Protein AF-A0A953DLC1-F1 (afdb_monomer_lite)

Structure (mmCIF, N/CA/C/O backbone):
data_AF-A0A953DLC1-F1
#
_entry.id   AF-A0A953DLC1-F1
#
loop_
_atom_site.group_PDB
_atom_site.id
_atom_site.type_symbol
_atom_site.label_atom_id
_atom_site.label_alt_id
_atom_site.label_comp_id
_atom_site.label_asym_id
_atom_site.label_entity_id
_atom_site.label_seq_id
_atom_site.pdbx_PDB_ins_code
_atom_site.Cartn_x
_atom_site.Cartn_y
_atom_site.Cartn_z
_atom_site.occupancy
_atom_site.B_iso_or_equiv
_atom_site.auth_seq_id
_atom_site.auth_comp_id
_atom_site.auth_asym_id
_atom_site.auth_atom_id
_atom_site.pdbx_PDB_model_num
ATOM 1 N N . MET A 1 1 ? -100.626 -30.004 -1.734 1.00 47.97 1 MET A N 1
ATOM 2 C CA . MET A 1 1 ? -101.417 -28.925 -2.371 1.00 47.97 1 MET A CA 1
ATOM 3 C C . MET A 1 1 ? -100.412 -28.068 -3.140 1.00 47.97 1 MET A C 1
ATOM 5 O O . MET A 1 1 ? -99.666 -27.364 -2.487 1.00 47.97 1 MET A O 1
ATOM 9 N N . SER A 1 2 ? -100.114 -28.250 -4.436 1.00 40.31 2 SER A N 1
ATOM 10 C CA . SER A 1 2 ? -100.984 -28.411 -5.623 1.00 40.31 2 SER A CA 1
ATOM 11 C C . SER A 1 2 ? -102.051 -27.318 -5.676 1.00 40.31 2 SER A C 1
ATOM 13 O O . SER A 1 2 ? -102.773 -27.201 -4.694 1.00 40.31 2 SER A O 1
ATOM 15 N N . THR A 1 3 ? -102.291 -26.544 -6.736 1.00 46.34 3 THR A N 1
ATOM 16 C CA . THR A 1 3 ? -101.747 -26.383 -8.104 1.00 46.34 3 THR A CA 1
ATOM 17 C C . THR A 1 3 ? -102.478 -25.156 -8.674 1.00 46.34 3 THR A C 1
ATOM 19 O O . THR A 1 3 ? -103.601 -24.889 -8.249 1.00 46.34 3 THR A O 1
ATOM 22 N N . GLY A 1 4 ? -101.912 -24.443 -9.652 1.00 41.78 4 GLY A N 1
ATOM 23 C CA . GLY A 1 4 ? -102.705 -23.489 -10.432 1.00 41.78 4 GLY A CA 1
ATOM 24 C C . GLY A 1 4 ? -101.942 -22.703 -11.489 1.00 41.78 4 GLY A C 1
ATOM 25 O O . GLY A 1 4 ? -101.989 -21.481 -11.475 1.00 41.78 4 GLY A O 1
ATOM 26 N N . ALA A 1 5 ? -101.228 -23.395 -12.378 1.00 53.91 5 ALA A N 1
ATOM 27 C CA . ALA A 1 5 ? -100.722 -22.833 -13.627 1.00 53.91 5 ALA A CA 1
ATOM 28 C C . ALA A 1 5 ? -101.779 -22.956 -14.741 1.00 53.91 5 ALA A C 1
ATOM 30 O O . ALA A 1 5 ? -102.503 -23.948 -14.793 1.00 53.91 5 ALA A O 1
ATOM 31 N N . GLY A 1 6 ? -101.797 -21.990 -15.659 1.00 47.91 6 GLY A N 1
ATOM 32 C CA . GLY A 1 6 ? -102.443 -22.052 -16.976 1.00 47.91 6 GLY A CA 1
ATOM 33 C C . GLY A 1 6 ? -101.820 -20.963 -17.858 1.00 47.91 6 GLY A C 1
ATOM 34 O O . GLY A 1 6 ? -101.844 -19.804 -17.463 1.00 47.91 6 GLY A O 1
ATOM 35 N N . THR A 1 7 ? -100.987 -21.315 -18.852 1.00 54.00 7 THR A N 1
ATOM 36 C CA . THR A 1 7 ? -101.334 -21.495 -20.292 1.00 54.00 7 THR A CA 1
ATOM 37 C C . THR A 1 7 ? -101.730 -20.176 -20.965 1.00 54.00 7 THR A C 1
ATOM 39 O O . THR A 1 7 ? -102.525 -19.440 -20.409 1.00 54.00 7 THR A O 1
ATOM 42 N N . SER A 1 8 ? -101.336 -19.790 -22.178 1.00 52.62 8 SER A N 1
ATOM 43 C CA . SER A 1 8 ? -100.584 -20.355 -23.313 1.00 52.62 8 SER A CA 1
ATOM 44 C C . SER A 1 8 ? -100.825 -19.388 -24.488 1.00 52.62 8 SER A C 1
ATOM 46 O O . SER A 1 8 ? -101.915 -18.829 -24.502 1.00 52.62 8 SER A O 1
ATOM 48 N N . THR A 1 9 ? -99.902 -19.280 -25.459 1.00 51.12 9 THR A N 1
ATOM 49 C CA . THR A 1 9 ? -100.075 -19.040 -26.931 1.00 51.12 9 THR A CA 1
ATOM 50 C C . THR A 1 9 ? -98.776 -18.399 -27.449 1.00 51.12 9 THR A C 1
ATOM 52 O O . THR A 1 9 ? -98.360 -17.389 -26.895 1.00 51.12 9 THR A O 1
ATOM 55 N N . GLY A 1 10 ? -97.992 -18.952 -28.390 1.00 51.62 10 GLY A N 1
ATOM 56 C CA . GLY A 1 10 ? -98.355 -19.453 -29.732 1.00 51.62 10 GLY A CA 1
ATOM 57 C C . GLY A 1 10 ? -98.617 -18.238 -30.639 1.00 51.62 10 GLY A C 1
ATOM 58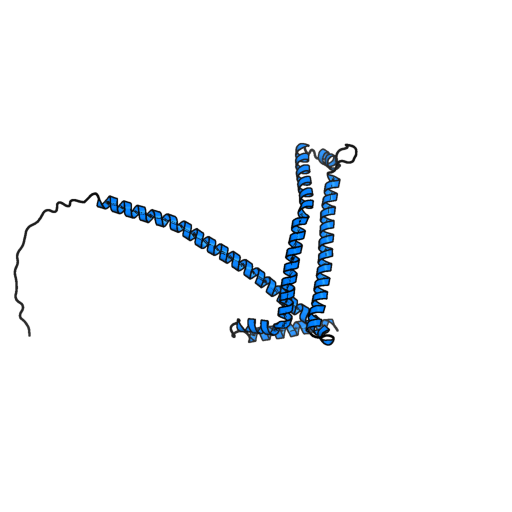 O O . GLY A 1 10 ? -99.546 -17.504 -30.347 1.00 51.62 10 GLY A O 1
ATOM 59 N N . THR A 1 11 ? -97.831 -17.882 -31.665 1.00 47.28 11 THR A N 1
ATOM 60 C CA . THR A 1 11 ? -97.543 -18.631 -32.909 1.00 47.28 11 THR A CA 1
ATOM 61 C C . THR A 1 11 ? -96.538 -17.823 -33.777 1.00 47.28 11 THR A C 1
ATOM 63 O O . THR A 1 11 ? -96.373 -16.628 -33.550 1.00 47.28 11 THR A O 1
ATOM 66 N N . GLY A 1 12 ? -95.857 -18.487 -34.732 1.00 49.38 12 GLY A N 1
ATOM 67 C CA . GLY A 1 12 ? -94.768 -17.997 -35.609 1.00 49.38 12 GLY A CA 1
ATOM 68 C C . GLY A 1 12 ? -95.137 -16.883 -36.610 1.00 49.38 12 GLY A C 1
ATOM 69 O O . GLY A 1 12 ? -96.178 -16.259 -36.495 1.00 49.38 12 GLY A O 1
ATOM 70 N N . SER A 1 13 ? -94.381 -16.556 -37.661 1.00 49.97 13 SER A N 1
ATOM 71 C CA . SER A 1 13 ? -93.148 -17.054 -38.289 1.00 49.97 13 SER A CA 1
ATOM 72 C C . SER A 1 13 ? -92.856 -16.114 -39.476 1.00 49.97 13 SER A C 1
ATOM 74 O O . SER A 1 13 ? -93.799 -15.699 -40.146 1.00 49.97 13 SER A O 1
ATOM 76 N N . GLY A 1 14 ? -91.589 -15.845 -39.802 1.00 43.38 14 GLY A N 1
ATOM 77 C CA . GLY A 1 14 ? -91.201 -15.229 -41.080 1.00 43.38 14 GLY A CA 1
ATOM 78 C C . GLY A 1 14 ? -89.675 -15.087 -41.210 1.00 43.38 14 GLY A C 1
ATOM 79 O O . GLY A 1 14 ? -89.070 -14.500 -40.312 1.00 43.38 14 GLY A O 1
ATOM 80 N N . PRO A 1 15 ? -89.022 -15.634 -42.255 1.00 57.78 15 PRO A N 1
ATOM 81 C CA . PRO A 1 15 ? -87.573 -15.580 -42.405 1.00 57.78 15 PRO A CA 1
ATOM 82 C C . PRO A 1 15 ? -87.170 -14.298 -43.144 1.00 57.78 15 PRO A C 1
ATOM 84 O O . PRO A 1 15 ? -87.584 -14.076 -44.276 1.00 57.78 15 PRO A O 1
ATOM 87 N N . ALA A 1 16 ? -86.346 -13.454 -42.523 1.00 55.84 16 ALA A N 1
ATOM 88 C CA . ALA A 1 16 ? -85.652 -12.386 -43.237 1.00 55.84 16 ALA A CA 1
ATOM 89 C C . ALA A 1 16 ? -84.281 -12.915 -43.678 1.00 55.84 16 ALA A C 1
ATOM 91 O O . ALA A 1 16 ? -83.415 -13.193 -42.841 1.00 55.84 16 ALA A O 1
ATOM 92 N N . GLU A 1 17 ? -84.111 -13.104 -44.988 1.00 55.75 17 GLU A N 1
ATOM 93 C CA . GLU A 1 17 ? -82.823 -13.365 -45.629 1.00 55.75 17 GLU A CA 1
ATOM 94 C C . GLU A 1 17 ? -81.777 -12.355 -45.148 1.00 55.75 17 GLU A C 1
ATOM 96 O O . GLU A 1 17 ? -81.922 -11.141 -45.295 1.00 55.75 17 GLU A O 1
ATOM 101 N N . ARG A 1 18 ? -80.698 -12.868 -44.552 1.00 50.97 18 ARG A N 1
ATOM 102 C CA . ARG A 1 18 ? -79.521 -12.077 -44.205 1.00 50.97 18 ARG A CA 1
ATOM 103 C C . ARG A 1 18 ? -78.658 -11.944 -45.450 1.00 50.97 18 ARG A C 1
ATOM 105 O O . ARG A 1 18 ? -77.876 -12.839 -45.756 1.00 50.97 18 ARG A O 1
ATOM 112 N N . THR A 1 19 ? -78.724 -10.805 -46.122 1.00 54.88 19 THR A N 1
ATOM 113 C CA . THR A 1 19 ? -77.585 -10.346 -46.918 1.00 54.88 19 THR A CA 1
ATOM 114 C C . THR A 1 19 ? -76.523 -9.844 -45.941 1.00 54.88 19 THR A C 1
ATOM 116 O O . THR A 1 19 ? -76.539 -8.685 -45.524 1.00 54.88 19 THR A O 1
ATOM 119 N N . THR A 1 20 ? -75.635 -10.738 -45.501 1.00 57.22 20 THR A N 1
ATOM 120 C CA . THR A 1 20 ? -74.446 -10.371 -44.723 1.00 57.22 20 THR A CA 1
ATOM 121 C C . THR A 1 20 ? -73.520 -9.570 -45.634 1.00 57.22 20 THR A C 1
ATOM 123 O O . THR A 1 20 ? -72.706 -10.128 -46.361 1.00 57.22 20 THR A O 1
ATOM 126 N N . PHE A 1 21 ? -73.671 -8.247 -45.627 1.00 54.19 21 PHE A N 1
ATOM 127 C CA . PHE A 1 21 ? -72.651 -7.338 -46.131 1.00 54.19 21 PHE A CA 1
ATOM 128 C C . PHE A 1 21 ? -71.471 -7.420 -45.160 1.00 54.19 21 PHE A C 1
ATOM 130 O O . PHE A 1 21 ? -71.483 -6.802 -44.096 1.00 54.19 21 PHE A O 1
ATOM 137 N N . GLU A 1 22 ? -70.489 -8.259 -45.480 1.00 62.00 22 GLU A N 1
ATOM 138 C CA . GLU A 1 22 ? -69.218 -8.308 -44.767 1.00 62.00 22 GLU A CA 1
ATOM 139 C C . GLU A 1 22 ? -68.440 -7.025 -45.112 1.00 62.00 22 GLU A C 1
ATOM 141 O O . GLU A 1 22 ? -68.087 -6.811 -46.274 1.00 62.00 22 GLU A O 1
ATOM 146 N N . PRO A 1 23 ? -68.228 -6.097 -44.161 1.00 58.66 23 PRO A N 1
ATOM 147 C CA . PRO A 1 23 ? -67.576 -4.839 -44.476 1.00 58.66 23 PRO A CA 1
ATOM 148 C C . PRO A 1 23 ? -66.073 -5.095 -44.607 1.00 58.66 23 PRO A C 1
ATOM 150 O O . PRO A 1 23 ? -65.371 -5.234 -43.604 1.00 58.66 23 PRO A O 1
ATOM 153 N N . ALA A 1 24 ? -65.576 -5.097 -45.844 1.00 61.81 24 ALA A N 1
ATOM 154 C CA . ALA A 1 24 ? -64.163 -5.274 -46.203 1.00 61.81 24 ALA A CA 1
ATOM 155 C C . ALA A 1 24 ? -63.184 -4.301 -45.500 1.00 61.81 24 ALA A C 1
ATOM 157 O O . ALA A 1 24 ? -61.976 -4.485 -45.571 1.00 61.81 24 ALA A O 1
ATOM 158 N N . GLY A 1 25 ? -63.683 -3.271 -44.805 1.00 60.66 25 GLY A N 1
ATOM 159 C CA . GLY A 1 25 ? -62.876 -2.333 -44.017 1.00 60.66 25 GLY A CA 1
ATOM 160 C C . GLY A 1 25 ? -62.566 -2.765 -42.578 1.00 60.66 25 GLY A C 1
ATOM 161 O O . GLY A 1 25 ? -61.756 -2.117 -41.925 1.00 60.66 25 GLY A O 1
ATOM 162 N N . ARG A 1 26 ? -63.188 -3.828 -42.041 1.00 62.00 26 ARG A N 1
ATOM 163 C CA . ARG A 1 26 ? -62.875 -4.296 -40.672 1.00 62.00 26 ARG A CA 1
ATOM 164 C C . ARG A 1 26 ? -61.529 -5.012 -40.595 1.00 62.00 26 ARG A C 1
ATOM 166 O O . ARG A 1 26 ? -60.808 -4.847 -39.618 1.00 62.00 26 ARG A O 1
ATOM 173 N N . THR A 1 27 ? -61.168 -5.750 -41.637 1.00 66.12 27 THR A N 1
ATOM 174 C CA . THR A 1 27 ? -59.922 -6.523 -41.689 1.00 66.12 27 THR A CA 1
ATOM 175 C C . THR A 1 27 ? -58.690 -5.625 -41.791 1.00 66.12 27 THR A C 1
ATOM 177 O O . THR A 1 27 ? -57.712 -5.860 -41.087 1.00 66.12 27 THR A O 1
ATOM 180 N N . SER A 1 28 ? -58.749 -4.547 -42.579 1.00 66.69 28 SER A N 1
ATOM 181 C CA . SER A 1 28 ? -57.630 -3.606 -42.732 1.00 66.69 28 SER A CA 1
ATOM 182 C C . SER A 1 28 ? -57.350 -2.801 -41.460 1.00 66.69 28 SER A C 1
ATOM 184 O O . SER A 1 28 ? -56.196 -2.674 -41.056 1.00 66.69 28 SER A O 1
ATOM 186 N N . LEU A 1 29 ? -58.392 -2.325 -40.770 1.00 69.69 29 LEU A N 1
ATOM 187 C CA . LEU A 1 29 ? -58.238 -1.612 -39.496 1.00 69.69 29 LEU A CA 1
ATOM 188 C C . LEU A 1 29 ? -57.673 -2.525 -38.400 1.00 69.69 29 LEU A C 1
ATOM 190 O O . LEU A 1 29 ? -56.810 -2.115 -37.622 1.00 69.69 29 LEU A O 1
ATOM 194 N N . GLU A 1 30 ? -58.105 -3.787 -38.356 1.00 71.62 30 GLU A N 1
ATOM 195 C CA . GLU A 1 30 ? -57.550 -4.771 -37.426 1.00 71.62 30 GLU A CA 1
ATOM 196 C C . GLU A 1 30 ? -56.076 -5.094 -37.723 1.00 71.62 30 GLU A C 1
ATOM 198 O O . GLU A 1 30 ? -55.283 -5.277 -36.793 1.00 71.62 30 GLU A O 1
ATOM 203 N N . GLU A 1 31 ? -55.673 -5.133 -38.994 1.00 69.06 31 GLU A N 1
ATOM 204 C CA . GLU A 1 31 ? -54.281 -5.356 -39.397 1.00 69.06 31 GLU A CA 1
ATOM 205 C C . GLU A 1 31 ? -53.364 -4.172 -39.070 1.00 69.06 31 GLU A C 1
ATOM 207 O O . GLU A 1 31 ? -52.244 -4.388 -38.586 1.00 69.06 31 GLU A O 1
ATOM 212 N N . GLU A 1 32 ? -53.837 -2.938 -39.258 1.00 68.50 32 GLU A N 1
ATOM 213 C CA . GLU A 1 32 ? -53.112 -1.717 -38.891 1.00 68.50 32 GLU A CA 1
ATOM 214 C C . GLU A 1 32 ? -52.944 -1.584 -37.371 1.00 68.50 32 GLU A C 1
ATOM 216 O O . GLU A 1 32 ? -51.845 -1.317 -36.879 1.00 68.50 32 GLU A O 1
ATOM 221 N N . MET A 1 33 ? -53.987 -1.878 -36.590 1.00 65.38 33 MET A N 1
ATOM 222 C CA . MET A 1 33 ? -53.883 -1.883 -35.126 1.00 65.38 33 MET A CA 1
ATOM 223 C C . MET A 1 33 ? -52.909 -2.960 -34.627 1.00 65.38 33 MET A C 1
ATOM 225 O O . MET A 1 33 ? -52.113 -2.726 -33.710 1.00 65.38 33 MET A O 1
ATOM 229 N N . ARG A 1 34 ? -52.907 -4.140 -35.263 1.00 64.00 34 ARG A N 1
ATOM 230 C CA . ARG A 1 34 ? -51.948 -5.211 -34.957 1.00 64.00 34 ARG A CA 1
ATOM 231 C C . ARG A 1 34 ? -50.528 -4.855 -35.397 1.00 64.00 34 ARG A C 1
ATOM 233 O O . ARG A 1 34 ? -49.578 -5.274 -34.739 1.00 64.00 34 ARG A O 1
ATOM 240 N N . SER A 1 35 ? -50.317 -4.134 -36.498 1.00 62.22 35 SER A N 1
ATOM 241 C CA . SER A 1 35 ? -48.974 -3.723 -36.947 1.00 62.22 35 SER A CA 1
ATOM 242 C C . SER A 1 35 ? -48.367 -2.650 -36.034 1.00 62.22 35 SER A C 1
ATOM 244 O O . SER A 1 35 ? -47.213 -2.805 -35.626 1.00 62.22 35 SER A O 1
ATOM 246 N N . ALA A 1 36 ? -49.161 -1.667 -35.598 1.00 61.88 36 ALA A N 1
ATOM 247 C CA . ALA A 1 36 ? -48.743 -0.638 -34.647 1.00 61.88 36 ALA A CA 1
ATOM 248 C C . ALA A 1 36 ? -48.319 -1.235 -33.290 1.00 61.88 36 ALA A C 1
ATOM 250 O O . ALA A 1 36 ? -47.250 -0.909 -32.772 1.00 61.88 36 ALA A O 1
ATOM 251 N N . ALA A 1 37 ? -49.088 -2.194 -32.758 1.00 59.75 37 ALA A N 1
ATOM 252 C CA . ALA A 1 37 ? -48.771 -2.877 -31.497 1.00 59.75 37 ALA A CA 1
ATOM 253 C C . ALA A 1 37 ? -47.519 -3.779 -31.572 1.00 59.75 37 ALA A C 1
ATOM 255 O O . ALA A 1 37 ? -46.822 -3.990 -30.577 1.00 59.75 37 ALA A O 1
ATOM 256 N N . ARG A 1 38 ? -47.205 -4.324 -32.757 1.00 59.78 38 ARG A N 1
ATOM 257 C CA . ARG A 1 38 ? -46.006 -5.153 -32.986 1.00 59.78 38 ARG A CA 1
ATOM 258 C C . ARG A 1 38 ? -44.719 -4.323 -33.046 1.00 59.78 38 ARG A C 1
ATOM 260 O O . ARG A 1 38 ? -43.641 -4.867 -32.800 1.00 59.78 38 ARG A O 1
ATOM 267 N N . TRP A 1 39 ? -44.815 -3.034 -33.368 1.00 56.69 39 TRP A N 1
ATOM 268 C CA . TRP A 1 39 ? -43.660 -2.163 -33.590 1.00 56.69 39 TRP A CA 1
ATOM 269 C C . TRP A 1 39 ? -43.123 -1.528 -32.300 1.00 56.69 39 TRP A C 1
ATOM 271 O O . TRP A 1 39 ? -41.909 -1.442 -32.123 1.00 56.69 39 TRP A O 1
ATOM 281 N N . THR A 1 40 ? -44.002 -1.191 -31.353 1.00 60.25 40 THR A N 1
ATOM 282 C CA . THR A 1 40 ? -43.631 -0.781 -29.984 1.00 60.25 40 THR A CA 1
ATOM 283 C C . THR A 1 40 ? -42.933 -1.916 -29.238 1.00 60.25 40 THR A C 1
ATOM 285 O O . THR A 1 40 ? -41.790 -1.773 -28.810 1.00 60.25 40 THR A O 1
ATOM 288 N N . ARG A 1 41 ? -43.523 -3.119 -29.243 1.00 56.97 41 ARG A N 1
ATOM 289 C CA . ARG A 1 41 ? -42.969 -4.284 -28.529 1.00 56.97 41 ARG A CA 1
ATOM 290 C C . ARG A 1 41 ? -41.579 -4.719 -29.015 1.00 56.97 41 ARG A C 1
ATOM 292 O O . ARG A 1 41 ? -40.809 -5.273 -28.238 1.00 56.97 41 ARG A O 1
ATOM 299 N N . ARG A 1 42 ? -41.235 -4.475 -30.286 1.00 60.84 42 ARG A N 1
ATOM 300 C CA . ARG A 1 42 ? -39.898 -4.774 -30.839 1.00 60.84 42 ARG A CA 1
ATOM 301 C C . ARG A 1 42 ? -38.820 -3.777 -30.402 1.00 60.84 42 ARG A C 1
ATOM 303 O O . ARG A 1 42 ? -37.649 -4.141 -30.430 1.00 60.84 42 ARG A O 1
ATOM 310 N N . ARG A 1 43 ? -39.194 -2.559 -29.996 1.00 61.28 43 ARG A N 1
ATOM 311 C CA . ARG A 1 43 ? -38.271 -1.521 -29.502 1.00 61.28 43 ARG A CA 1
ATOM 312 C C . ARG A 1 43 ? -38.048 -1.600 -27.993 1.00 61.28 43 ARG A C 1
ATOM 314 O O . ARG A 1 43 ? -36.953 -1.307 -27.526 1.00 61.28 43 ARG A O 1
ATOM 321 N N . ASP A 1 44 ? -39.036 -2.086 -27.252 1.00 65.75 44 ASP A N 1
ATOM 322 C CA . ASP A 1 44 ? -38.960 -2.141 -25.788 1.00 65.75 44 ASP A CA 1
ATOM 323 C C . ASP A 1 44 ? -38.094 -3.306 -25.283 1.00 65.75 44 ASP A C 1
ATOM 325 O O . ASP A 1 44 ? -37.449 -3.197 -24.245 1.00 65.75 44 ASP A O 1
ATOM 329 N N . ILE A 1 45 ? -38.011 -4.408 -26.040 1.00 74.88 45 ILE A N 1
ATOM 330 C CA . ILE A 1 45 ? -37.156 -5.562 -25.712 1.00 74.88 45 ILE A CA 1
ATOM 331 C C . ILE A 1 45 ? -35.660 -5.191 -25.689 1.00 74.88 45 ILE A C 1
ATOM 333 O O . ILE A 1 45 ? -35.012 -5.477 -24.682 1.00 74.88 45 ILE A O 1
ATOM 337 N N . PRO A 1 46 ? -35.075 -4.545 -26.722 1.00 77.38 46 PRO A N 1
ATOM 338 C CA . PRO A 1 46 ? -33.670 -4.145 -26.665 1.00 77.38 46 PRO A CA 1
ATOM 339 C C . PRO A 1 46 ? -33.409 -3.079 -25.594 1.00 77.38 46 PRO A C 1
ATOM 341 O O . PRO A 1 46 ? -32.366 -3.132 -24.951 1.00 77.38 46 PRO A O 1
ATOM 344 N N . LEU A 1 47 ? -34.356 -2.168 -25.332 1.00 78.69 47 LEU A N 1
ATOM 345 C CA . LEU A 1 47 ? -34.236 -1.193 -24.240 1.00 78.69 47 LEU A CA 1
ATOM 346 C C . LEU A 1 47 ? -34.248 -1.865 -22.862 1.00 78.69 47 LEU A C 1
ATOM 348 O O . LEU A 1 47 ? -33.430 -1.526 -22.011 1.00 78.69 47 LEU A O 1
ATOM 352 N N . ALA A 1 48 ? -35.118 -2.854 -22.651 1.00 80.69 48 ALA A N 1
ATOM 353 C CA . ALA A 1 48 ? -35.153 -3.629 -21.416 1.00 80.69 48 ALA A CA 1
ATOM 354 C C . ALA A 1 48 ? -33.866 -4.448 -21.227 1.00 80.69 48 ALA A C 1
ATOM 356 O O . ALA A 1 48 ? -33.321 -4.477 -20.126 1.00 80.69 48 ALA A O 1
ATOM 357 N N . ILE A 1 49 ? -33.342 -5.065 -22.292 1.00 84.69 49 ILE A N 1
ATOM 358 C CA . ILE A 1 49 ? -32.066 -5.796 -22.248 1.00 84.69 49 ILE A CA 1
ATOM 359 C C . ILE A 1 49 ? -30.910 -4.845 -21.918 1.00 84.69 49 ILE A C 1
ATOM 361 O O . ILE A 1 49 ? -30.101 -5.164 -21.051 1.00 84.69 49 ILE A O 1
ATOM 365 N N . LEU A 1 50 ? -30.849 -3.665 -22.545 1.00 85.50 50 LEU A N 1
ATOM 366 C CA . LEU A 1 50 ? -29.836 -2.648 -22.243 1.00 85.50 50 LEU A CA 1
ATOM 367 C C . LEU A 1 50 ? -29.949 -2.134 -20.804 1.00 85.50 50 LEU A C 1
ATOM 369 O O . LEU A 1 50 ? -28.929 -1.978 -20.141 1.00 85.50 50 LEU A O 1
ATOM 373 N N . ALA A 1 51 ? -31.164 -1.923 -20.294 1.00 85.62 51 ALA A N 1
ATOM 374 C CA . ALA A 1 51 ? -31.389 -1.487 -18.918 1.00 85.62 51 ALA A CA 1
ATOM 375 C C . ALA A 1 51 ? -30.943 -2.545 -17.897 1.00 85.62 51 ALA A C 1
ATOM 377 O O . ALA A 1 51 ? -30.245 -2.220 -16.938 1.00 85.62 51 ALA A O 1
ATOM 378 N N . TRP A 1 52 ? -31.282 -3.818 -18.118 1.00 89.19 52 TRP A N 1
ATOM 379 C CA . TRP A 1 52 ? -30.830 -4.921 -17.266 1.00 89.19 52 TRP A CA 1
ATOM 380 C C . TRP A 1 52 ? -29.322 -5.155 -17.359 1.00 89.19 52 TRP A C 1
ATOM 382 O O . TRP A 1 52 ? -28.684 -5.434 -16.346 1.00 89.19 52 TRP A O 1
ATOM 392 N N . MET A 1 53 ? -28.734 -5.000 -18.546 1.00 88.31 53 MET A N 1
ATOM 393 C CA . MET A 1 53 ? -27.288 -5.087 -18.740 1.00 88.31 53 MET A CA 1
ATOM 394 C C . MET A 1 53 ? -26.567 -3.941 -18.023 1.00 88.31 53 MET A C 1
ATOM 396 O O . MET A 1 53 ? -25.611 -4.192 -17.295 1.00 88.31 53 MET A O 1
ATOM 400 N N . ALA A 1 54 ? -27.058 -2.705 -18.146 1.00 86.12 54 ALA A N 1
ATOM 401 C CA . ALA A 1 54 ? -26.525 -1.546 -17.433 1.00 86.12 54 ALA A CA 1
ATOM 402 C C . ALA A 1 54 ? -26.646 -1.709 -15.911 1.00 86.12 54 ALA A C 1
ATOM 404 O O . ALA A 1 54 ? -25.694 -1.428 -15.186 1.00 86.12 54 ALA A O 1
ATOM 405 N N . LEU A 1 55 ? -27.779 -2.228 -15.425 1.00 90.00 55 LEU A N 1
ATOM 406 C CA . LEU A 1 55 ? -27.978 -2.529 -14.009 1.00 90.00 55 LEU A CA 1
ATOM 407 C C . LEU A 1 55 ? -27.023 -3.629 -13.523 1.00 90.00 55 LEU A C 1
ATOM 409 O O . LEU A 1 55 ? -26.447 -3.504 -12.445 1.00 90.00 55 LEU A O 1
ATOM 413 N N . GLY A 1 56 ? -26.814 -4.675 -14.324 1.00 88.75 56 GLY A N 1
ATOM 414 C CA . GLY A 1 56 ? -25.857 -5.742 -14.036 1.00 88.75 56 GLY A CA 1
ATOM 415 C C . GLY A 1 56 ? -24.415 -5.236 -13.974 1.00 88.75 56 GLY A C 1
ATOM 416 O O . GLY A 1 56 ? -23.698 -5.564 -13.032 1.00 88.75 56 GLY A O 1
ATOM 417 N N . VAL A 1 57 ? -24.006 -4.387 -14.923 1.00 88.31 57 VAL A N 1
ATOM 418 C CA . VAL A 1 57 ? -22.677 -3.750 -14.937 1.00 88.31 57 VAL A CA 1
ATOM 419 C C . VAL A 1 57 ? -22.500 -2.828 -13.732 1.00 88.31 57 VAL A C 1
ATOM 421 O O . VAL A 1 57 ? -21.471 -2.899 -13.066 1.00 88.31 57 VAL A O 1
ATOM 424 N N . LEU A 1 58 ? -23.506 -2.013 -13.398 1.00 87.44 58 LEU A N 1
ATOM 425 C CA . LEU A 1 58 ? -23.465 -1.128 -12.233 1.00 87.44 58 LEU A CA 1
ATOM 426 C C . LEU A 1 58 ? -23.390 -1.919 -10.919 1.00 87.44 58 LEU A C 1
ATOM 428 O O . LEU A 1 58 ? -22.638 -1.552 -10.018 1.00 87.44 58 LEU A O 1
ATOM 432 N N . ALA A 1 59 ? -24.129 -3.025 -10.821 1.00 84.31 59 ALA A N 1
ATOM 433 C CA . ALA A 1 59 ? -24.070 -3.922 -9.676 1.00 84.31 59 ALA A CA 1
ATOM 434 C C . ALA A 1 59 ? -22.696 -4.598 -9.560 1.00 84.31 59 ALA A C 1
ATOM 436 O O . ALA A 1 59 ? -22.123 -4.594 -8.474 1.00 84.31 59 ALA A O 1
ATOM 437 N N . LEU A 1 60 ? -22.134 -5.125 -10.656 1.00 83.06 60 LEU A N 1
ATOM 438 C CA . LEU A 1 60 ? -20.784 -5.706 -10.662 1.00 83.06 60 LEU A CA 1
ATOM 439 C C . LEU A 1 60 ? -19.721 -4.676 -10.271 1.00 83.06 60 LEU A C 1
ATOM 441 O O . LEU A 1 60 ? -18.848 -4.985 -9.465 1.00 83.06 60 LEU A O 1
ATOM 445 N N . TRP A 1 61 ? -19.823 -3.458 -10.805 1.00 85.25 61 TRP A N 1
ATOM 446 C CA . TRP A 1 61 ? -18.926 -2.349 -10.487 1.00 85.25 61 TRP A CA 1
ATOM 447 C C . TRP A 1 61 ? -19.010 -1.959 -9.006 1.00 85.25 61 TRP A C 1
ATOM 449 O O . TRP A 1 61 ? -17.990 -1.835 -8.329 1.00 85.25 61 TRP A O 1
ATOM 459 N N . GLY A 1 62 ? -20.226 -1.848 -8.462 1.00 79.25 62 GLY A N 1
ATOM 460 C CA . GLY A 1 62 ? -20.437 -1.584 -7.040 1.00 79.25 62 GLY A CA 1
ATOM 461 C C . GLY A 1 62 ? -19.898 -2.708 -6.153 1.00 79.25 62 GLY A C 1
ATOM 462 O O . GLY A 1 62 ? -19.198 -2.446 -5.178 1.00 79.25 62 GLY A O 1
ATOM 463 N N . ILE A 1 63 ? -20.165 -3.967 -6.511 1.00 82.56 63 ILE A N 1
ATOM 464 C CA . ILE A 1 63 ? -19.679 -5.142 -5.776 1.00 82.56 63 ILE A CA 1
ATOM 465 C C . ILE A 1 63 ? -18.150 -5.209 -5.800 1.00 82.56 63 ILE A C 1
ATOM 467 O O . ILE A 1 63 ? -17.560 -5.473 -4.755 1.00 82.56 63 ILE A O 1
ATOM 471 N N . SER A 1 64 ? -17.493 -4.948 -6.937 1.00 77.62 64 SER A N 1
ATOM 472 C CA . SER A 1 64 ? -16.027 -4.965 -7.002 1.00 77.62 64 SER A CA 1
ATOM 473 C C . SER A 1 64 ? -15.415 -3.864 -6.139 1.00 77.62 64 SER A C 1
ATOM 475 O O . SER A 1 64 ? -14.420 -4.105 -5.458 1.00 77.62 64 SER A O 1
ATOM 477 N N . HIS A 1 65 ? -16.030 -2.678 -6.116 1.00 80.06 65 HIS A N 1
ATOM 478 C CA . HIS A 1 65 ? -15.569 -1.569 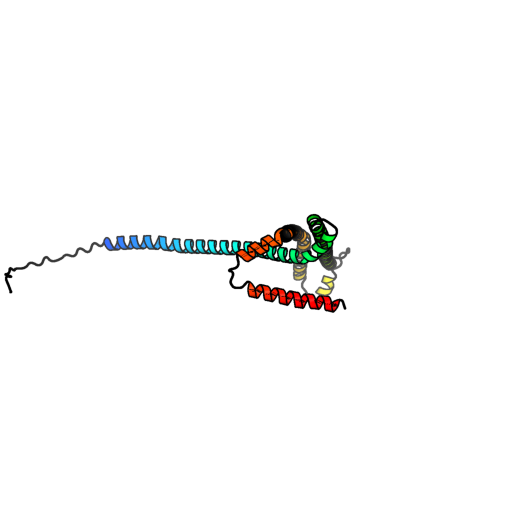-5.286 1.00 80.06 65 HIS A CA 1
ATOM 479 C C . HIS A 1 65 ? -15.723 -1.888 -3.791 1.00 80.06 65 HIS A C 1
ATOM 481 O O . HIS A 1 65 ? -14.773 -1.749 -3.023 1.00 80.06 65 HIS A O 1
ATOM 487 N N . ILE A 1 66 ? -16.881 -2.427 -3.392 1.00 81.50 66 ILE A N 1
ATOM 488 C CA . ILE A 1 66 ? -17.132 -2.872 -2.014 1.00 81.50 66 ILE A CA 1
ATOM 489 C C . ILE A 1 66 ? -16.172 -4.001 -1.620 1.00 81.50 66 ILE A C 1
ATOM 491 O O . ILE A 1 66 ? -15.651 -3.990 -0.507 1.00 81.50 66 ILE A O 1
ATOM 495 N N . ALA A 1 67 ? -15.914 -4.963 -2.509 1.00 81.06 67 ALA A N 1
ATOM 496 C CA . ALA A 1 67 ? -15.000 -6.071 -2.247 1.00 81.06 67 ALA A CA 1
ATOM 497 C C . ALA A 1 67 ? -13.566 -5.582 -2.013 1.00 81.06 67 ALA A C 1
ATOM 499 O O . ALA A 1 67 ? -12.919 -6.037 -1.071 1.00 81.06 67 ALA A O 1
ATOM 500 N N . HIS A 1 68 ? -13.090 -4.627 -2.817 1.00 80.31 68 HIS A N 1
ATOM 501 C CA . HIS A 1 68 ? -11.776 -4.017 -2.628 1.00 80.31 68 HIS A CA 1
ATOM 502 C C . HIS A 1 68 ? -11.685 -3.262 -1.292 1.00 80.31 68 HIS A C 1
ATOM 504 O O . HIS A 1 68 ? -10.765 -3.507 -0.512 1.00 80.31 68 HIS A O 1
ATOM 510 N N . SER A 1 69 ? -12.673 -2.422 -0.959 1.00 81.50 69 SER A N 1
ATOM 511 C CA . SER A 1 69 ? -12.714 -1.738 0.343 1.00 81.50 69 SER A CA 1
ATOM 512 C C . SER A 1 69 ? -12.786 -2.718 1.520 1.00 81.50 69 SER A C 1
ATOM 514 O O . SER A 1 69 ? -12.147 -2.502 2.550 1.00 81.50 69 SER A O 1
ATOM 516 N N . LEU A 1 70 ? -13.537 -3.815 1.378 1.00 84.00 70 LEU A N 1
ATOM 517 C CA . LEU A 1 70 ? -13.636 -4.859 2.396 1.00 84.00 70 LEU A CA 1
ATOM 518 C C . LEU A 1 70 ? -12.308 -5.605 2.563 1.00 84.00 70 LEU A C 1
ATOM 520 O O . LEU A 1 70 ? -11.910 -5.886 3.691 1.00 84.00 70 LEU A O 1
ATOM 524 N N . LEU A 1 71 ? -11.603 -5.888 1.466 1.00 84.69 71 LEU A N 1
ATOM 525 C CA . LEU A 1 71 ? -10.270 -6.482 1.501 1.00 84.69 71 LEU A CA 1
ATOM 526 C C . LEU A 1 71 ? -9.281 -5.562 2.229 1.00 84.69 71 LEU A C 1
ATOM 528 O O . LEU A 1 71 ? -8.604 -6.019 3.148 1.00 84.69 71 LEU A O 1
ATOM 532 N N . MET A 1 72 ? -9.255 -4.269 1.889 1.00 82.56 72 MET A N 1
ATOM 533 C CA . MET A 1 72 ? -8.433 -3.265 2.580 1.00 82.56 72 MET A CA 1
ATOM 534 C C . MET A 1 72 ? -8.747 -3.205 4.079 1.00 82.56 72 MET A C 1
ATOM 536 O O . MET A 1 72 ? -7.836 -3.166 4.905 1.00 82.56 72 MET A O 1
ATOM 540 N N . LEU A 1 73 ? -10.029 -3.276 4.451 1.00 84.56 73 LEU A N 1
ATOM 541 C CA . LEU A 1 73 ? -10.458 -3.338 5.849 1.00 84.56 73 LEU A CA 1
ATOM 542 C C . LEU A 1 73 ? -9.940 -4.594 6.563 1.00 84.56 73 LEU A C 1
ATOM 544 O O . LEU A 1 73 ? -9.487 -4.506 7.704 1.00 84.56 73 LEU A O 1
ATOM 548 N N . VAL A 1 74 ? -9.993 -5.757 5.911 1.00 84.56 74 VAL A N 1
ATOM 549 C CA . VAL A 1 74 ? -9.469 -7.014 6.467 1.00 84.56 74 VAL A CA 1
ATOM 550 C C . VAL A 1 74 ? -7.955 -6.937 6.650 1.00 84.56 74 VAL A C 1
ATOM 552 O O . VAL A 1 74 ? -7.457 -7.317 7.710 1.00 84.56 74 VAL A O 1
ATOM 555 N N . ILE A 1 75 ? -7.227 -6.406 5.665 1.00 86.62 75 ILE A N 1
ATOM 556 C CA . ILE A 1 75 ? -5.774 -6.207 5.748 1.00 86.62 75 ILE A CA 1
ATOM 557 C C . ILE A 1 75 ? -5.434 -5.264 6.906 1.00 86.62 75 ILE A C 1
ATOM 559 O O . ILE A 1 75 ? -4.582 -5.592 7.730 1.00 86.62 75 ILE A O 1
ATOM 563 N N . ALA A 1 76 ? -6.144 -4.141 7.032 1.00 87.88 76 ALA A N 1
ATOM 564 C CA . ALA A 1 76 ? -5.972 -3.207 8.140 1.00 87.88 76 ALA A CA 1
ATOM 565 C C . ALA A 1 76 ? -6.248 -3.866 9.502 1.00 87.88 76 ALA A C 1
ATOM 567 O O . ALA A 1 76 ? -5.499 -3.667 10.454 1.00 87.88 76 ALA A O 1
ATOM 568 N N . ALA A 1 77 ? -7.289 -4.696 9.607 1.00 82.50 77 ALA A N 1
ATOM 569 C CA . ALA A 1 77 ? -7.602 -5.417 10.839 1.00 82.50 77 ALA A CA 1
ATOM 570 C C . ALA A 1 77 ? -6.513 -6.436 11.215 1.00 82.50 77 ALA A C 1
ATOM 572 O O . ALA A 1 77 ? -6.141 -6.542 12.387 1.00 82.50 77 ALA A O 1
ATOM 573 N N . LEU A 1 78 ? -5.991 -7.170 10.228 1.00 87.25 78 LEU A N 1
ATOM 574 C CA . LEU A 1 78 ? -4.879 -8.104 10.415 1.00 87.25 78 LEU A CA 1
ATOM 575 C C . LEU A 1 78 ? -3.615 -7.371 10.868 1.00 87.25 78 LEU A C 1
ATOM 577 O O . LEU A 1 78 ? -2.968 -7.802 11.823 1.00 87.25 78 LEU A O 1
ATOM 581 N N . LEU A 1 79 ? -3.299 -6.244 10.230 1.00 86.81 79 LEU A N 1
ATOM 582 C CA . LEU A 1 79 ? -2.152 -5.414 10.580 1.00 86.81 79 LEU A CA 1
ATOM 583 C C . LEU A 1 79 ? -2.275 -4.867 12.009 1.00 86.81 79 LEU A C 1
ATOM 585 O O . LEU A 1 79 ? -1.338 -4.993 12.798 1.00 86.81 79 LEU A O 1
ATOM 589 N N . ALA A 1 80 ? -3.446 -4.346 12.384 1.00 87.88 80 ALA A N 1
ATOM 590 C CA . ALA A 1 80 ? -3.722 -3.876 13.739 1.00 87.88 80 ALA A CA 1
ATOM 591 C C . ALA A 1 80 ? -3.504 -4.985 14.778 1.00 87.88 80 ALA A C 1
ATOM 593 O O . ALA A 1 80 ? -2.878 -4.753 15.814 1.00 87.88 80 ALA A O 1
ATOM 594 N N . TYR A 1 81 ? -3.981 -6.200 14.493 1.00 86.19 81 TYR A N 1
ATOM 595 C CA . TYR A 1 81 ? -3.794 -7.356 15.368 1.00 86.19 81 TYR A CA 1
ATOM 596 C C . TYR A 1 81 ? -2.319 -7.761 15.495 1.00 86.19 81 TYR A C 1
ATOM 598 O O . TYR A 1 81 ? -1.852 -8.021 16.604 1.00 86.19 81 TYR A O 1
ATOM 606 N N . ALA A 1 82 ? -1.570 -7.756 14.389 1.00 86.12 82 ALA A N 1
ATOM 607 C CA . ALA A 1 82 ? -0.140 -8.064 14.379 1.00 86.12 82 ALA A CA 1
ATOM 608 C C . ALA A 1 82 ? 0.698 -7.026 15.150 1.00 86.12 82 ALA A C 1
ATOM 610 O O . ALA A 1 82 ? 1.656 -7.385 15.833 1.00 86.12 82 ALA A O 1
ATOM 611 N N . ILE A 1 83 ? 0.317 -5.746 15.083 1.00 88.19 83 ILE A N 1
ATOM 612 C CA . ILE A 1 83 ? 1.003 -4.630 15.754 1.00 88.19 83 ILE A CA 1
ATOM 613 C C . ILE A 1 83 ? 0.631 -4.523 17.246 1.00 88.19 83 ILE A C 1
ATOM 615 O O . ILE A 1 83 ? 1.424 -4.035 18.056 1.00 88.19 83 ILE A O 1
ATOM 619 N N . ALA A 1 84 ? -0.547 -5.010 17.646 1.00 86.50 84 ALA A N 1
ATOM 620 C CA . ALA A 1 84 ? -1.037 -4.947 19.022 1.00 86.50 84 ALA A CA 1
ATOM 621 C C . ALA A 1 84 ? -0.031 -5.404 20.108 1.00 86.50 84 ALA A C 1
ATOM 623 O O . ALA A 1 84 ? 0.111 -4.674 21.093 1.00 86.50 84 ALA A O 1
ATOM 624 N N . PRO A 1 85 ? 0.679 -6.550 19.999 1.00 85.81 85 PRO A N 1
ATOM 625 C CA . PRO A 1 85 ? 1.662 -6.950 21.010 1.00 85.81 85 PRO A CA 1
ATOM 626 C C . PRO A 1 85 ? 2.835 -5.967 21.123 1.00 85.81 85 PRO A C 1
ATOM 628 O O . PRO A 1 85 ? 3.256 -5.665 22.239 1.00 85.81 85 PRO A O 1
ATOM 631 N N . ALA A 1 86 ? 3.320 -5.424 20.002 1.00 87.50 86 ALA A N 1
ATOM 632 C CA . ALA A 1 86 ? 4.402 -4.439 19.995 1.00 87.50 86 ALA A CA 1
ATOM 633 C C . ALA A 1 86 ? 3.978 -3.139 20.696 1.00 87.50 86 ALA A C 1
ATOM 635 O O . ALA A 1 86 ? 4.707 -2.616 21.538 1.00 87.50 86 ALA A O 1
ATOM 636 N N . VAL A 1 87 ? 2.755 -2.667 20.425 1.00 88.19 87 VAL A N 1
ATOM 637 C CA . VAL A 1 87 ? 2.190 -1.485 21.094 1.00 88.19 87 VAL A CA 1
ATOM 638 C C . VAL A 1 87 ? 2.033 -1.714 22.595 1.00 88.19 87 VAL A C 1
ATOM 640 O O . VAL A 1 87 ? 2.434 -0.852 23.368 1.00 88.19 87 VAL A O 1
ATOM 643 N N . ARG A 1 88 ? 1.532 -2.879 23.032 1.00 86.75 88 ARG A N 1
ATOM 644 C CA . ARG A 1 88 ? 1.399 -3.208 24.468 1.00 86.75 88 ARG A CA 1
ATOM 645 C C . ARG A 1 88 ? 2.742 -3.245 25.196 1.00 86.75 88 ARG A C 1
ATOM 647 O O . ARG A 1 88 ? 2.800 -2.939 26.385 1.00 86.75 88 ARG A O 1
ATOM 654 N N . LEU A 1 89 ? 3.809 -3.652 24.508 1.00 90.06 89 LEU A N 1
ATOM 655 C CA . LEU A 1 89 ? 5.155 -3.662 25.077 1.00 90.06 89 LEU A CA 1
ATOM 656 C C . LEU A 1 89 ? 5.650 -2.231 25.327 1.00 90.06 89 LEU A C 1
ATOM 658 O O . LEU A 1 89 ? 6.228 -1.955 26.377 1.00 90.06 89 LEU A O 1
ATOM 662 N N . LEU A 1 90 ? 5.366 -1.326 24.388 1.00 88.56 90 LEU A N 1
ATOM 663 C CA . LEU A 1 90 ? 5.786 0.072 24.441 1.00 88.56 90 LEU A CA 1
ATOM 664 C C . LEU A 1 90 ? 4.892 0.934 25.352 1.00 88.56 90 LEU A C 1
ATOM 666 O O . LEU A 1 90 ? 5.385 1.851 26.004 1.00 88.56 90 LEU A O 1
ATOM 670 N N . GLU A 1 91 ? 3.608 0.593 25.480 1.00 88.62 91 GLU A N 1
ATOM 671 C CA . GLU A 1 91 ? 2.637 1.235 26.384 1.00 88.62 91 GLU A CA 1
ATOM 672 C C . GLU A 1 91 ? 3.054 1.159 27.864 1.00 88.62 91 GLU A C 1
ATOM 674 O O . GLU A 1 91 ? 2.623 1.967 28.682 1.00 88.62 91 GLU A O 1
ATOM 679 N N . ARG A 1 92 ? 3.953 0.233 28.223 1.00 89.69 92 ARG A N 1
ATOM 680 C CA . ARG A 1 92 ? 4.553 0.181 29.567 1.00 89.69 92 ARG A CA 1
ATOM 681 C C . ARG A 1 92 ? 5.456 1.378 29.875 1.00 89.69 92 ARG A C 1
ATOM 683 O O . ARG A 1 92 ? 5.671 1.670 31.045 1.00 89.69 92 ARG A O 1
ATOM 690 N N . PHE A 1 93 ? 5.993 2.032 28.847 1.00 92.25 93 PHE A N 1
ATOM 691 C CA . PHE A 1 93 ? 6.955 3.129 28.975 1.00 92.25 93 PHE A CA 1
ATOM 692 C C . PHE A 1 93 ? 6.370 4.487 28.572 1.00 92.25 93 PHE A C 1
ATOM 694 O O . PHE A 1 93 ? 6.825 5.513 29.070 1.00 92.25 93 PHE A O 1
ATOM 701 N N . VAL A 1 94 ? 5.376 4.512 27.677 1.00 92.94 94 VAL A N 1
ATOM 702 C CA . VAL A 1 94 ? 4.767 5.746 27.152 1.00 92.94 94 VAL A CA 1
ATOM 703 C C . VAL A 1 94 ? 3.238 5.637 27.086 1.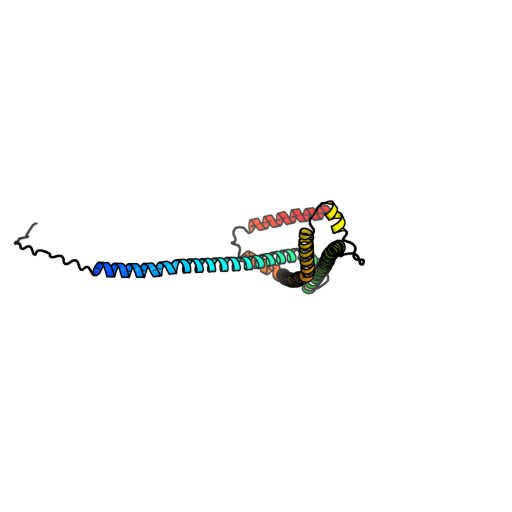00 92.94 94 VAL A C 1
ATOM 705 O O . VAL A 1 94 ? 2.711 4.529 26.994 1.00 92.94 94 VAL A O 1
ATOM 708 N N . PRO A 1 95 ? 2.491 6.759 27.073 1.00 90.94 95 PRO A N 1
ATOM 709 C CA . PRO A 1 95 ? 1.037 6.733 26.921 1.00 90.94 95 PRO A CA 1
ATOM 710 C C . PRO A 1 95 ? 0.600 5.994 25.650 1.00 90.94 95 PRO A C 1
ATOM 712 O O . PRO A 1 95 ? 1.236 6.125 24.602 1.00 90.94 95 PRO A O 1
ATOM 715 N N . ARG A 1 96 ? -0.534 5.285 25.713 1.00 85.12 96 ARG A N 1
ATOM 716 C CA . ARG A 1 96 ? -1.057 4.429 24.630 1.00 85.12 96 ARG A CA 1
ATOM 717 C C . ARG A 1 96 ? -1.032 5.080 23.242 1.00 85.12 96 ARG A C 1
ATOM 719 O O . ARG A 1 96 ? -0.617 4.448 22.279 1.00 85.12 96 ARG A O 1
ATOM 726 N N . LEU A 1 97 ? -1.441 6.347 23.133 1.00 86.75 97 LEU A N 1
ATOM 727 C CA . LEU A 1 97 ? -1.451 7.083 21.859 1.00 86.75 97 LEU A CA 1
ATOM 728 C C . LEU A 1 97 ? -0.043 7.276 21.277 1.00 86.75 97 LEU A C 1
ATOM 730 O O . LEU A 1 97 ? 0.153 7.112 20.075 1.00 86.75 97 LEU A O 1
ATOM 734 N N . VAL A 1 98 ? 0.939 7.575 22.130 1.00 90.75 98 VAL A N 1
ATOM 735 C CA . VAL A 1 98 ? 2.342 7.745 21.728 1.00 90.75 98 VAL A CA 1
ATOM 736 C C . VAL A 1 98 ? 2.946 6.399 21.336 1.00 90.75 98 VAL A C 1
ATOM 738 O O . VAL A 1 98 ? 3.632 6.319 20.321 1.00 90.75 98 VAL A O 1
ATOM 741 N N . ALA A 1 99 ? 2.638 5.330 22.082 1.00 89.75 99 ALA A N 1
ATOM 742 C CA . ALA A 1 99 ? 3.083 3.976 21.753 1.00 89.75 99 ALA A CA 1
ATOM 743 C C . ALA A 1 99 ? 2.594 3.544 20.362 1.00 89.75 99 ALA A C 1
ATOM 745 O O . ALA A 1 99 ? 3.379 3.039 19.563 1.00 89.75 99 ALA A O 1
ATOM 746 N N . ILE A 1 100 ? 1.313 3.787 20.055 1.00 89.56 100 ILE A N 1
ATOM 747 C CA . ILE A 1 100 ? 0.739 3.508 18.733 1.00 89.56 100 ILE A CA 1
ATOM 748 C C . ILE A 1 100 ? 1.495 4.297 17.664 1.00 89.56 100 ILE A C 1
ATOM 750 O O . ILE A 1 100 ? 2.013 3.696 16.728 1.00 89.56 100 ILE A O 1
ATOM 754 N N . LEU A 1 101 ? 1.608 5.619 17.814 1.00 90.88 101 LEU A N 1
ATOM 755 C CA . LEU A 1 101 ? 2.249 6.465 16.808 1.00 90.88 101 LEU A CA 1
ATOM 756 C C . LEU A 1 101 ? 3.692 6.026 16.521 1.00 90.88 101 LEU A C 1
ATOM 758 O O . LEU A 1 101 ? 4.086 5.937 15.362 1.00 90.88 101 LEU A O 1
ATOM 762 N N . LEU A 1 102 ? 4.460 5.704 17.563 1.00 92.69 102 LEU A N 1
ATOM 763 C CA . LEU A 1 102 ? 5.867 5.330 17.438 1.00 92.69 102 LEU A CA 1
ATOM 764 C C . LEU A 1 102 ? 6.033 3.982 16.723 1.00 92.69 102 LEU A C 1
ATOM 766 O O . LEU A 1 102 ? 6.831 3.881 15.795 1.00 92.69 102 LEU A O 1
ATOM 770 N N . VAL A 1 103 ? 5.241 2.965 17.082 1.00 92.56 103 VAL A N 1
ATOM 771 C CA . VAL A 1 103 ? 5.297 1.659 16.399 1.00 92.56 103 VAL A CA 1
ATOM 772 C C . VAL A 1 103 ? 4.904 1.794 14.929 1.00 92.56 103 VAL A C 1
ATOM 774 O O . VAL A 1 103 ? 5.578 1.247 14.059 1.00 92.56 103 VAL A O 1
ATOM 777 N N . TYR A 1 104 ? 3.857 2.564 14.635 1.00 90.75 104 TYR A N 1
ATOM 778 C CA . TYR A 1 104 ? 3.431 2.822 13.262 1.00 90.75 104 TYR A CA 1
ATOM 779 C C . TYR A 1 104 ? 4.485 3.580 12.453 1.00 90.75 104 TYR A C 1
ATOM 781 O O . TYR A 1 104 ? 4.691 3.270 11.282 1.00 90.75 104 TYR A O 1
ATOM 789 N N . LEU A 1 105 ? 5.197 4.520 13.077 1.00 93.38 105 LEU A N 1
ATOM 790 C CA . LEU A 1 105 ? 6.288 5.254 12.442 1.00 93.38 105 LEU A CA 1
ATOM 791 C C . LEU A 1 105 ? 7.477 4.339 12.117 1.00 93.38 105 LEU A C 1
ATOM 793 O O . LEU A 1 105 ? 8.041 4.442 11.032 1.00 93.38 105 LEU A O 1
ATOM 797 N N . VAL A 1 106 ? 7.813 3.397 13.004 1.00 93.88 106 VAL A N 1
ATOM 798 C CA . VAL A 1 106 ? 8.851 2.381 12.748 1.00 93.88 106 VAL A CA 1
ATOM 799 C C . VAL A 1 106 ? 8.446 1.450 11.605 1.00 93.88 106 VAL A C 1
ATOM 801 O O . VAL A 1 106 ? 9.248 1.203 10.707 1.00 93.88 106 VAL A O 1
ATOM 804 N N . VAL A 1 107 ? 7.202 0.963 11.600 1.00 90.81 107 VAL A N 1
ATOM 805 C CA . VAL A 1 107 ? 6.687 0.091 10.531 1.00 90.81 107 VAL A CA 1
ATOM 806 C C . VAL A 1 107 ? 6.669 0.823 9.189 1.00 90.81 107 VAL A C 1
ATOM 808 O O . VAL A 1 107 ? 7.161 0.290 8.197 1.00 90.81 107 VAL A O 1
ATOM 811 N N . LEU A 1 108 ? 6.153 2.056 9.153 1.00 91.38 108 LEU A N 1
ATOM 812 C CA . LEU A 1 108 ? 6.096 2.863 7.935 1.00 91.38 108 LEU A CA 1
ATOM 813 C C . LEU A 1 108 ? 7.496 3.221 7.431 1.00 91.38 108 LEU A C 1
ATOM 815 O O . LEU A 1 108 ? 7.751 3.145 6.231 1.00 91.38 108 LEU A O 1
ATOM 819 N N . GLY A 1 109 ? 8.410 3.572 8.337 1.00 93.31 109 GLY A N 1
ATOM 820 C CA . GLY A 1 109 ? 9.806 3.838 8.007 1.00 93.31 109 GLY A CA 1
ATOM 821 C C . GLY A 1 109 ? 10.485 2.608 7.407 1.00 93.31 109 GLY A C 1
ATOM 822 O O . GLY A 1 109 ? 11.075 2.698 6.333 1.00 93.31 109 GLY A O 1
ATOM 823 N N . GLY A 1 110 ? 10.329 1.443 8.040 1.00 93.88 110 GLY A N 1
ATOM 824 C CA . GLY A 1 110 ? 10.860 0.177 7.531 1.00 93.88 110 GLY A CA 1
ATOM 825 C C . GLY A 1 110 ? 10.295 -0.192 6.158 1.00 93.88 110 GLY A C 1
ATOM 826 O O . GLY A 1 110 ? 11.052 -0.555 5.259 1.00 93.88 110 GLY A O 1
ATOM 827 N N . LEU A 1 111 ? 8.983 -0.033 5.963 1.00 90.75 111 LEU A N 1
ATOM 828 C CA . LEU A 1 111 ? 8.331 -0.292 4.679 1.00 90.75 111 LEU A CA 1
ATOM 829 C C . LEU A 1 111 ? 8.795 0.684 3.588 1.00 90.75 111 LEU A C 1
ATOM 831 O O . LEU A 1 111 ? 9.042 0.263 2.463 1.00 90.75 111 LEU A O 1
ATOM 835 N N . SER A 1 112 ? 8.961 1.965 3.923 1.00 91.38 112 SER A N 1
ATOM 836 C CA . SER A 1 112 ? 9.453 2.990 2.991 1.00 91.38 112 SER A CA 1
ATOM 837 C C . SER A 1 112 ? 10.880 2.693 2.537 1.00 91.38 112 SER A C 1
ATOM 839 O O . SER A 1 112 ? 11.180 2.792 1.350 1.00 91.38 112 SER A O 1
ATOM 841 N N . ILE A 1 113 ? 11.749 2.272 3.464 1.00 94.06 113 ILE A N 1
ATOM 842 C CA . ILE A 1 113 ? 13.119 1.849 3.151 1.00 94.06 113 ILE A CA 1
ATOM 843 C C . ILE A 1 113 ? 13.093 0.620 2.237 1.00 94.06 113 ILE A C 1
ATOM 845 O O . ILE A 1 113 ? 13.754 0.616 1.202 1.00 94.06 113 ILE A O 1
ATOM 849 N N . LEU A 1 114 ? 12.300 -0.402 2.579 1.00 90.88 114 LEU A N 1
ATOM 850 C CA . LEU A 1 114 ? 12.163 -1.609 1.762 1.00 90.88 114 LEU A CA 1
ATOM 851 C C . LEU A 1 114 ? 11.699 -1.275 0.337 1.00 90.88 114 LEU A C 1
ATOM 853 O O . LEU A 1 114 ? 12.309 -1.731 -0.626 1.00 90.88 114 LEU A O 1
ATOM 857 N N . LEU A 1 115 ? 10.654 -0.455 0.201 1.00 88.00 115 LEU A N 1
ATOM 858 C CA . LEU A 1 115 ? 10.136 -0.012 -1.093 1.00 88.00 115 LEU A CA 1
ATOM 859 C C . LEU A 1 115 ? 11.185 0.770 -1.882 1.00 88.00 115 LEU A C 1
ATOM 861 O O . LEU A 1 115 ? 11.362 0.503 -3.065 1.00 88.00 115 LEU A O 1
ATOM 865 N N . TYR A 1 116 ? 11.912 1.684 -1.238 1.00 90.00 116 TYR A N 1
ATOM 866 C CA . TYR A 1 116 ? 12.992 2.432 -1.879 1.00 90.00 116 TYR A CA 1
ATOM 867 C C . TYR A 1 116 ? 14.054 1.501 -2.479 1.00 90.00 116 TYR A C 1
ATOM 869 O O . TYR A 1 116 ? 14.429 1.671 -3.642 1.00 90.00 116 TYR A O 1
ATOM 877 N N . PHE A 1 117 ? 14.496 0.490 -1.722 1.00 91.88 117 PHE A N 1
ATOM 878 C CA . PHE A 1 117 ? 15.450 -0.505 -2.217 1.00 91.88 117 PHE A CA 1
ATOM 879 C C . PHE A 1 117 ? 14.875 -1.313 -3.379 1.00 91.88 117 PHE A C 1
ATOM 881 O O . PHE A 1 117 ? 15.511 -1.409 -4.424 1.00 91.88 117 PHE A O 1
ATOM 888 N N . VAL A 1 118 ? 13.658 -1.845 -3.233 1.00 87.56 118 VAL A N 1
ATOM 889 C CA . VAL A 1 118 ? 13.010 -2.642 -4.284 1.00 87.56 118 VAL A CA 1
ATOM 890 C C . VAL A 1 118 ? 12.850 -1.831 -5.569 1.00 87.56 118 VAL A C 1
ATOM 892 O O . VAL A 1 118 ? 13.218 -2.316 -6.637 1.00 87.56 118 VAL A O 1
ATOM 895 N N . ILE A 1 119 ? 12.350 -0.596 -5.482 1.00 85.06 119 ILE A N 1
ATOM 896 C CA . ILE A 1 119 ? 12.135 0.278 -6.641 1.00 85.06 119 ILE A CA 1
ATOM 897 C C . ILE A 1 119 ? 13.469 0.601 -7.314 1.00 85.06 119 ILE A C 1
ATOM 899 O O . ILE A 1 119 ? 13.602 0.396 -8.518 1.00 85.06 119 ILE A O 1
ATOM 903 N N . THR A 1 120 ? 14.466 1.049 -6.548 1.00 85.88 120 THR A N 1
ATOM 904 C CA . THR A 1 120 ? 15.774 1.439 -7.096 1.00 85.88 120 THR A CA 1
ATOM 905 C C . THR A 1 120 ? 16.459 0.256 -7.771 1.00 85.88 120 THR A C 1
ATOM 907 O O . THR A 1 120 ? 16.836 0.348 -8.936 1.00 85.88 120 THR A O 1
ATOM 910 N N . THR A 1 121 ? 16.525 -0.896 -7.097 1.00 86.88 121 THR A N 1
ATOM 911 C CA . THR A 1 121 ? 17.110 -2.117 -7.663 1.00 86.88 121 THR A CA 1
ATOM 912 C C . THR A 1 121 ? 16.354 -2.595 -8.903 1.00 86.88 121 THR A C 1
ATOM 914 O O . THR A 1 121 ? 16.978 -3.002 -9.878 1.00 86.88 121 THR A O 1
ATOM 917 N N . THR A 1 122 ? 15.020 -2.520 -8.912 1.00 82.69 122 THR A N 1
ATOM 918 C CA . THR A 1 122 ? 14.222 -2.910 -10.086 1.00 82.69 122 THR A CA 1
ATOM 919 C C . THR A 1 122 ? 14.491 -1.980 -11.270 1.00 82.69 122 THR A C 1
ATOM 921 O O . THR A 1 122 ? 14.677 -2.452 -12.390 1.00 82.69 122 THR A O 1
ATOM 924 N N . ILE A 1 123 ? 14.565 -0.665 -11.037 1.00 80.38 123 ILE A N 1
ATOM 925 C CA . ILE A 1 123 ? 14.887 0.317 -12.081 1.00 80.38 123 ILE A CA 1
ATOM 926 C C . ILE A 1 123 ? 16.294 0.069 -12.632 1.00 80.38 123 ILE A C 1
ATOM 928 O O . ILE A 1 123 ? 16.461 0.007 -13.848 1.00 80.38 123 ILE A O 1
ATOM 932 N N . GLU A 1 124 ? 17.296 -0.130 -11.775 1.00 81.31 124 GLU A N 1
ATOM 933 C CA . GLU A 1 124 ? 18.670 -0.436 -12.195 1.00 81.31 124 GLU A CA 1
ATOM 934 C C . GLU A 1 124 ? 18.750 -1.729 -13.020 1.00 81.31 124 GLU A C 1
ATOM 936 O O . GLU A 1 124 ? 19.443 -1.784 -14.039 1.00 81.31 124 GLU A O 1
ATOM 941 N N . GLN A 1 125 ? 18.004 -2.767 -12.635 1.00 78.62 125 GLN A N 1
ATOM 942 C CA . GLN A 1 125 ? 17.917 -4.016 -13.395 1.00 78.62 125 GLN A CA 1
ATOM 943 C C . GLN A 1 125 ? 17.276 -3.804 -14.772 1.00 78.62 125 GLN A C 1
ATOM 945 O O . GLN A 1 125 ? 17.795 -4.293 -15.773 1.00 78.62 125 GLN A O 1
ATOM 950 N N . ILE A 1 126 ? 16.193 -3.031 -14.859 1.00 74.50 126 ILE A N 1
ATOM 951 C CA . ILE A 1 126 ? 15.536 -2.722 -16.138 1.00 74.50 126 ILE A CA 1
ATOM 952 C C . ILE A 1 126 ? 16.456 -1.883 -17.039 1.00 74.50 126 ILE A C 1
ATOM 954 O O . ILE A 1 126 ? 16.602 -2.181 -18.225 1.00 74.50 126 ILE A O 1
ATOM 958 N N . VAL A 1 127 ? 17.107 -0.857 -16.485 1.00 74.31 127 VAL A N 1
ATOM 959 C CA . VAL A 1 127 ? 18.017 0.030 -17.226 1.00 74.31 127 VAL A CA 1
ATOM 960 C C . VAL A 1 127 ? 19.268 -0.717 -17.685 1.00 74.31 127 VAL A C 1
ATOM 962 O O . VAL A 1 127 ? 19.695 -0.548 -18.826 1.00 74.31 127 VAL A O 1
ATOM 965 N N . SER A 1 128 ? 19.841 -1.586 -16.850 1.00 72.62 128 SER A N 1
ATOM 966 C CA . SER A 1 128 ? 20.985 -2.414 -17.248 1.00 72.62 128 SER A CA 1
ATOM 967 C C . SER A 1 128 ? 20.613 -3.393 -18.360 1.00 72.62 128 SER A C 1
ATOM 969 O O . SER A 1 128 ? 21.340 -3.471 -19.348 1.00 72.62 128 SER A O 1
ATOM 971 N N . LEU A 1 129 ? 19.457 -4.061 -18.283 1.00 70.19 129 LEU A N 1
ATOM 972 C CA . LEU A 1 129 ? 18.941 -4.902 -19.371 1.00 70.19 129 LEU A CA 1
ATOM 973 C C . LEU A 1 129 ? 18.762 -4.107 -20.673 1.00 70.19 129 LEU A C 1
ATOM 975 O O . LEU A 1 129 ? 19.158 -4.579 -21.742 1.00 70.19 129 LEU A O 1
ATOM 979 N N . ALA A 1 130 ? 18.230 -2.884 -20.588 1.00 68.94 130 ALA A N 1
ATOM 980 C CA . ALA A 1 130 ? 18.098 -1.994 -21.737 1.00 68.94 130 ALA A CA 1
ATOM 981 C C . ALA A 1 130 ? 19.467 -1.612 -22.330 1.00 68.94 130 ALA A C 1
ATOM 983 O O . ALA A 1 130 ? 19.647 -1.674 -23.548 1.00 68.94 130 ALA A O 1
ATOM 984 N N . HIS A 1 131 ? 20.455 -1.290 -21.490 1.00 68.81 131 HIS A N 1
ATOM 985 C CA . HIS A 1 131 ? 21.818 -0.983 -21.928 1.00 68.81 131 HIS A CA 1
ATOM 986 C C . HIS A 1 131 ? 22.535 -2.185 -22.547 1.00 68.81 131 HIS A C 1
ATOM 988 O O . HIS A 1 131 ? 23.171 -2.027 -23.588 1.00 68.81 131 HIS A O 1
ATOM 994 N N . TYR A 1 132 ? 22.403 -3.386 -21.977 1.00 65.50 132 TYR A N 1
ATOM 995 C CA . TYR A 1 132 ? 22.946 -4.611 -22.573 1.00 65.50 132 TYR A CA 1
ATOM 996 C C . TYR A 1 132 ? 22.313 -4.895 -23.941 1.00 65.50 132 TYR A C 1
ATOM 998 O O . TYR A 1 132 ? 23.026 -5.215 -24.893 1.00 65.50 132 TYR A O 1
ATOM 1006 N N . GLY A 1 133 ? 20.996 -4.702 -24.076 1.00 65.12 133 GLY A N 1
ATOM 1007 C CA . GLY A 1 133 ? 20.306 -4.791 -25.364 1.00 65.12 133 GLY A CA 1
ATOM 1008 C C . GLY A 1 133 ? 20.823 -3.763 -26.375 1.00 65.12 133 GLY A C 1
ATOM 1009 O O . GLY A 1 133 ? 21.165 -4.115 -27.504 1.00 65.12 133 GLY A O 1
ATOM 1010 N N . GLN A 1 134 ? 20.961 -2.500 -25.962 1.00 61.88 134 GLN A N 1
ATOM 1011 C CA . GLN A 1 134 ? 21.503 -1.431 -26.805 1.00 61.88 134 GLN A CA 1
ATOM 1012 C C . GLN A 1 134 ? 22.951 -1.684 -27.226 1.00 61.88 134 GLN A C 1
ATOM 1014 O O . GLN A 1 134 ? 23.288 -1.439 -28.381 1.00 61.88 134 GLN A O 1
ATOM 1019 N N . GLN A 1 135 ? 23.807 -2.190 -26.339 1.00 60.12 135 GLN A N 1
ATOM 1020 C CA . GLN A 1 135 ? 25.210 -2.466 -26.652 1.00 60.12 135 GLN A CA 1
ATOM 1021 C C . GLN A 1 135 ? 25.361 -3.584 -27.691 1.00 60.12 135 GLN A C 1
ATOM 1023 O O . GLN A 1 135 ? 26.279 -3.540 -28.507 1.00 60.12 135 GLN A O 1
ATOM 1028 N N . MET A 1 136 ? 24.441 -4.549 -27.709 1.00 57.00 136 MET A N 1
ATOM 1029 C CA . MET A 1 136 ? 24.408 -5.592 -28.737 1.00 57.00 136 MET A CA 1
ATOM 1030 C C . MET A 1 136 ? 23.934 -5.052 -30.098 1.00 57.00 136 MET A C 1
ATOM 1032 O O . MET A 1 136 ? 24.378 -5.541 -31.136 1.00 57.00 136 MET A O 1
ATOM 1036 N N . LEU A 1 137 ? 23.076 -4.023 -30.098 1.00 53.97 137 LEU A N 1
ATOM 1037 C CA . LEU A 1 137 ? 22.431 -3.450 -31.290 1.00 53.97 137 LEU A CA 1
ATOM 1038 C C . LEU A 1 137 ? 23.128 -2.203 -31.863 1.00 53.97 137 LEU A C 1
ATOM 1040 O O . LEU A 1 137 ? 22.845 -1.815 -33.000 1.00 53.97 137 LEU A O 1
ATOM 1044 N N . THR A 1 138 ? 23.997 -1.541 -31.095 1.00 53.94 138 THR A N 1
ATOM 1045 C CA . THR A 1 138 ? 24.668 -0.303 -31.517 1.00 53.94 138 THR A CA 1
ATOM 1046 C C . THR A 1 138 ? 25.950 -0.643 -32.287 1.00 53.94 138 THR A C 1
ATOM 1048 O O . THR A 1 138 ? 26.829 -1.307 -31.736 1.00 53.94 138 THR A O 1
ATOM 1051 N N . PRO A 1 139 ? 26.092 -0.201 -33.552 1.00 50.88 139 PRO A N 1
ATOM 1052 C CA . PRO A 1 139 ? 27.326 -0.365 -34.317 1.00 50.88 139 PRO A CA 1
ATOM 1053 C C . PRO A 1 139 ? 28.507 0.276 -33.585 1.00 50.88 139 PRO A C 1
ATOM 1055 O O . PRO A 1 139 ? 28.380 1.380 -33.049 1.00 50.88 139 PRO A O 1
ATOM 1058 N N . ARG A 1 140 ? 29.665 -0.396 -33.564 1.00 46.50 140 ARG A N 1
ATOM 1059 C CA . ARG A 1 140 ? 30.882 0.191 -32.985 1.00 46.50 140 ARG A CA 1
ATOM 1060 C C . ARG A 1 140 ? 31.235 1.496 -33.715 1.00 46.50 140 ARG A C 1
ATOM 1062 O O . ARG A 1 140 ? 31.031 1.579 -34.930 1.00 46.50 140 ARG A O 1
ATOM 1069 N N . PRO A 1 141 ? 31.810 2.496 -33.018 1.00 39.62 141 PRO A N 1
ATOM 1070 C CA . PRO A 1 141 ? 32.361 3.675 -33.677 1.00 39.62 141 PRO A CA 1
ATOM 1071 C C . PRO A 1 141 ? 33.462 3.208 -34.639 1.00 39.62 141 PRO A C 1
ATOM 1073 O O . PRO A 1 141 ? 34.509 2.741 -34.197 1.00 39.62 141 PRO A O 1
ATOM 1076 N N . GLY A 1 142 ? 33.187 3.244 -35.945 1.00 43.91 142 GLY A N 1
ATOM 1077 C CA . GLY A 1 142 ? 34.081 2.693 -36.971 1.00 43.91 142 GLY A CA 1
ATOM 1078 C C . GLY A 1 142 ? 33.407 2.128 -38.226 1.00 43.91 142 GLY A C 1
ATOM 1079 O O . GLY A 1 142 ? 34.112 1.778 -39.163 1.00 43.91 142 GLY A O 1
ATOM 1080 N N . GLY A 1 143 ? 32.071 2.045 -38.287 1.00 43.81 143 GLY A N 1
ATOM 1081 C CA . GLY A 1 143 ? 31.370 1.604 -39.506 1.00 43.81 143 GLY A CA 1
ATOM 1082 C C . GLY A 1 143 ? 31.467 0.101 -39.790 1.00 43.81 143 GLY A C 1
ATOM 1083 O O . GLY A 1 143 ? 31.131 -0.345 -40.883 1.00 43.81 143 GLY A O 1
ATOM 1084 N N . SER A 1 144 ? 31.905 -0.688 -38.812 1.00 45.28 144 SER A N 1
ATOM 1085 C CA . SER A 1 144 ? 31.913 -2.143 -38.877 1.00 45.28 144 SER A CA 1
ATOM 1086 C C . SER A 1 144 ? 30.651 -2.716 -38.230 1.00 45.28 144 SER A C 1
ATOM 1088 O O . SER A 1 144 ? 30.253 -2.321 -37.131 1.00 45.28 144 SER A O 1
ATOM 1090 N N . VAL A 1 145 ? 30.030 -3.621 -38.988 1.00 52.12 145 VAL A N 1
ATOM 1091 C CA . VAL A 1 145 ? 28.905 -4.506 -38.657 1.00 52.12 145 VAL A CA 1
ATOM 1092 C C . VAL A 1 145 ? 28.764 -4.826 -37.167 1.00 52.12 145 VAL A C 1
ATOM 1094 O O . VAL A 1 145 ? 29.733 -5.077 -36.448 1.00 52.12 145 VAL A O 1
ATOM 1097 N N . THR A 1 146 ? 27.518 -4.815 -36.701 1.00 55.22 146 THR A N 1
ATOM 1098 C CA . THR A 1 146 ? 27.170 -5.182 -35.323 1.00 55.22 146 THR A CA 1
ATOM 1099 C C . THR A 1 146 ? 27.571 -6.639 -35.031 1.00 55.22 146 THR A C 1
ATOM 1101 O O . THR A 1 146 ? 27.465 -7.489 -35.913 1.00 55.22 146 THR A O 1
ATOM 1104 N N . PRO A 1 147 ? 27.982 -6.993 -33.796 1.00 55.56 147 PRO A N 1
ATOM 1105 C CA . PRO A 1 147 ? 28.291 -8.386 -33.435 1.00 55.56 147 PRO A CA 1
ATOM 1106 C C . PRO A 1 147 ? 27.113 -9.347 -33.682 1.00 55.56 147 PRO A C 1
ATOM 1108 O O . PRO A 1 147 ? 27.308 -10.528 -33.960 1.00 55.56 147 PRO A O 1
ATOM 1111 N N . LEU A 1 148 ? 25.883 -8.821 -33.625 1.00 52.28 148 LEU A N 1
ATOM 1112 C CA . LEU A 1 148 ? 24.663 -9.520 -34.023 1.00 52.28 148 LEU A CA 1
ATOM 1113 C C . LEU A 1 148 ? 24.635 -9.843 -35.522 1.00 52.28 148 LEU A C 1
ATOM 1115 O O . LEU A 1 148 ? 24.301 -10.967 -35.870 1.00 52.28 148 LEU A O 1
ATOM 1119 N N . GLU A 1 149 ? 25.016 -8.919 -36.407 1.00 52.88 149 GLU A N 1
ATOM 1120 C CA . GLU A 1 149 ? 25.102 -9.172 -37.856 1.00 52.88 149 GLU A CA 1
ATOM 1121 C C . GLU A 1 149 ? 26.122 -10.260 -38.195 1.00 52.88 149 GLU A C 1
ATOM 1123 O O . GLU A 1 149 ? 25.906 -11.027 -39.127 1.00 52.88 149 GLU A O 1
ATOM 1128 N N . GLU A 1 150 ? 27.209 -10.376 -37.433 1.00 58.66 150 GLU A N 1
ATOM 1129 C CA . GLU A 1 150 ? 28.250 -11.384 -37.666 1.00 58.66 150 GLU A CA 1
ATOM 1130 C C . GLU A 1 150 ? 27.814 -12.791 -37.218 1.00 58.66 150 GLU A C 1
ATOM 1132 O O . GLU A 1 150 ? 28.061 -13.782 -37.912 1.00 58.66 150 GLU A O 1
ATOM 1137 N N . ILE A 1 151 ? 27.089 -12.883 -36.096 1.00 57.00 151 ILE A N 1
ATOM 1138 C CA . ILE A 1 151 ? 26.501 -14.141 -35.616 1.00 57.00 151 ILE A CA 1
ATOM 1139 C C . ILE A 1 151 ? 25.306 -14.543 -36.491 1.00 57.00 151 ILE A C 1
ATOM 1141 O O . ILE A 1 151 ? 25.191 -15.708 -36.858 1.00 57.00 151 ILE A O 1
ATOM 1145 N N . LEU A 1 152 ? 24.433 -13.607 -36.876 1.00 54.78 152 LEU A N 1
ATOM 1146 C CA . LEU A 1 152 ? 23.209 -13.908 -37.628 1.00 54.78 152 LEU A CA 1
ATOM 1147 C C . LEU A 1 152 ? 23.449 -14.105 -39.133 1.00 54.78 152 LEU A C 1
ATOM 1149 O O . LEU A 1 152 ? 22.742 -14.915 -39.736 1.00 54.78 152 LEU A O 1
ATOM 1153 N N . ASN A 1 153 ? 24.473 -13.481 -39.736 1.00 56.19 153 ASN A N 1
ATOM 1154 C CA . ASN A 1 153 ? 24.897 -13.837 -41.099 1.00 56.19 153 ASN A CA 1
ATOM 1155 C C . ASN A 1 153 ? 25.417 -15.277 -41.170 1.00 56.19 153 ASN A C 1
ATOM 1157 O O . ASN A 1 153 ? 25.173 -15.961 -42.161 1.00 56.19 153 ASN A O 1
ATOM 1161 N N . ARG A 1 154 ? 26.065 -15.783 -40.107 1.00 58.16 154 ARG A N 1
ATOM 1162 C CA . ARG A 1 154 ? 26.443 -17.207 -40.019 1.00 58.16 154 ARG A CA 1
ATOM 1163 C C . ARG A 1 154 ? 25.238 -18.154 -39.983 1.00 58.16 154 ARG A C 1
ATOM 1165 O O . ARG A 1 154 ? 25.402 -19.319 -40.328 1.00 58.16 154 ARG A O 1
ATOM 1172 N N . PHE A 1 155 ? 24.053 -17.667 -39.609 1.00 59.38 155 PHE A N 1
ATOM 1173 C CA . PHE A 1 155 ? 22.799 -18.430 -39.596 1.00 59.38 155 PHE A CA 1
ATOM 1174 C C . PHE A 1 155 ? 21.901 -18.187 -40.827 1.00 59.38 155 PHE A C 1
ATOM 1176 O O . PHE A 1 155 ? 20.822 -18.770 -40.903 1.00 59.38 155 PHE A O 1
ATOM 1183 N N . GLY A 1 156 ? 22.328 -17.380 -41.810 1.00 54.66 156 GLY A N 1
ATOM 1184 C CA . GLY A 1 156 ? 21.614 -17.205 -43.085 1.00 54.66 156 GLY A CA 1
ATOM 1185 C C . GLY A 1 156 ? 20.357 -16.326 -43.025 1.00 54.66 156 GLY A C 1
ATOM 1186 O O . GLY A 1 156 ? 19.469 -16.470 -43.865 1.00 54.66 156 GLY A O 1
ATOM 1187 N N . ILE A 1 157 ? 20.255 -15.427 -42.042 1.00 58.59 157 ILE A N 1
ATOM 1188 C CA . ILE A 1 157 ? 19.089 -14.547 -41.867 1.00 58.59 157 ILE A CA 1
ATOM 1189 C C . ILE A 1 157 ? 19.195 -13.330 -42.799 1.00 58.59 157 ILE A C 1
ATOM 1191 O O . ILE A 1 157 ? 20.214 -12.646 -42.840 1.00 58.59 157 ILE A O 1
ATOM 1195 N N . SER A 1 158 ? 18.128 -13.061 -43.554 1.00 58.25 158 SER A N 1
ATOM 1196 C CA . SER A 1 158 ? 18.069 -11.979 -44.547 1.00 58.25 158 SER A CA 1
ATOM 1197 C C . SER A 1 158 ? 18.061 -10.574 -43.913 1.00 58.25 158 SER A C 1
ATOM 1199 O O . SER A 1 158 ? 17.448 -10.347 -42.869 1.00 58.25 158 SER A O 1
ATOM 1201 N N . ALA A 1 159 ? 18.722 -9.604 -44.560 1.00 57.97 159 ALA A N 1
ATOM 1202 C CA . ALA A 1 159 ? 18.918 -8.241 -44.038 1.00 57.97 159 ALA A CA 1
ATOM 1203 C C . ALA A 1 159 ? 17.610 -7.467 -43.748 1.00 57.97 159 ALA A C 1
ATOM 1205 O O . ALA A 1 159 ? 17.593 -6.581 -42.894 1.00 57.97 159 ALA A O 1
ATOM 1206 N N . SER A 1 160 ? 16.503 -7.815 -44.413 1.00 58.09 160 SER A N 1
ATOM 1207 C CA . SER A 1 160 ? 15.181 -7.218 -44.173 1.00 58.09 160 SER A CA 1
ATOM 1208 C C . SER A 1 160 ? 14.562 -7.661 -42.844 1.00 58.09 160 SER A C 1
ATOM 1210 O O . SER A 1 160 ? 14.045 -6.828 -42.108 1.00 58.09 160 SER A O 1
ATOM 1212 N N . GLN A 1 161 ? 14.692 -8.938 -42.473 1.00 60.69 161 GLN A N 1
ATOM 1213 C CA . GLN A 1 161 ? 14.212 -9.441 -41.178 1.00 60.69 161 GLN A CA 1
ATOM 1214 C C . GLN A 1 161 ? 14.990 -8.817 -40.014 1.00 60.69 161 GLN A C 1
ATOM 1216 O O . GLN A 1 161 ? 14.441 -8.572 -38.942 1.00 60.69 161 GLN A O 1
ATOM 1221 N N . LEU A 1 162 ? 16.267 -8.509 -40.237 1.00 62.94 162 LEU A N 1
ATOM 1222 C CA . LEU A 1 162 ? 17.116 -7.872 -39.241 1.00 62.94 162 LEU A CA 1
ATOM 1223 C C . LEU A 1 162 ? 16.748 -6.399 -38.998 1.00 62.94 162 LEU A C 1
ATOM 1225 O O . LEU A 1 162 ? 16.783 -5.940 -37.857 1.00 62.94 162 LEU A O 1
ATOM 1229 N N . SER A 1 163 ? 16.360 -5.678 -40.053 1.00 63.31 163 SER A N 1
ATOM 1230 C CA . SER A 1 163 ? 15.817 -4.316 -39.968 1.00 63.31 163 SER A CA 1
ATOM 1231 C C . SER A 1 163 ? 14.563 -4.269 -39.090 1.00 63.31 163 SER A C 1
ATOM 1233 O O . SER A 1 163 ? 14.489 -3.460 -38.162 1.00 63.31 163 SER A O 1
ATOM 1235 N N . ASP A 1 164 ? 13.622 -5.188 -39.317 1.00 69.12 164 ASP A N 1
ATOM 1236 C CA . ASP A 1 164 ? 12.361 -5.241 -38.571 1.00 69.12 164 ASP A CA 1
ATOM 1237 C C . ASP A 1 164 ? 12.578 -5.617 -37.098 1.00 69.12 164 ASP A C 1
ATOM 1239 O O . ASP A 1 164 ? 12.014 -4.980 -36.202 1.00 69.12 164 ASP A O 1
ATOM 1243 N N . LEU A 1 165 ? 13.460 -6.588 -36.821 1.00 66.06 165 LEU A N 1
ATOM 1244 C CA . LEU A 1 165 ? 13.861 -6.931 -35.451 1.00 66.06 165 LEU A CA 1
ATOM 1245 C C . LEU A 1 165 ? 14.535 -5.751 -34.744 1.00 66.06 165 LEU A C 1
ATOM 1247 O O . LEU A 1 165 ? 14.245 -5.477 -33.580 1.00 66.06 165 LEU A O 1
ATOM 1251 N N . ARG A 1 166 ? 15.420 -5.028 -35.437 1.00 66.38 166 ARG A N 1
ATOM 1252 C CA . ARG A 1 166 ? 16.092 -3.848 -34.887 1.00 66.38 166 ARG A CA 1
ATOM 1253 C C . ARG A 1 166 ? 15.084 -2.757 -34.555 1.00 66.38 166 ARG A C 1
ATOM 1255 O O . ARG A 1 166 ? 15.159 -2.181 -33.474 1.00 66.38 166 ARG A O 1
ATOM 1262 N N . GLN A 1 167 ? 14.130 -2.492 -35.440 1.00 70.75 167 GLN A N 1
ATOM 1263 C CA . GLN A 1 167 ? 13.122 -1.460 -35.230 1.00 70.75 167 GLN A CA 1
ATOM 1264 C C . GLN A 1 167 ? 12.151 -1.830 -34.097 1.00 70.75 167 GLN A C 1
ATOM 1266 O O . GLN A 1 167 ? 11.843 -0.977 -33.261 1.00 70.75 167 GLN A O 1
ATOM 1271 N N . GLN A 1 168 ? 11.765 -3.107 -33.976 1.00 71.75 168 GLN A N 1
ATOM 1272 C CA . GLN A 1 168 ? 11.017 -3.605 -32.816 1.00 71.75 168 GLN A CA 1
ATOM 1273 C C . GLN A 1 168 ? 11.806 -3.453 -31.512 1.00 71.75 168 GLN A C 1
ATOM 1275 O O . GLN A 1 168 ? 11.264 -2.934 -30.537 1.00 71.75 168 GLN A O 1
ATOM 1280 N N . LEU A 1 169 ? 13.084 -3.833 -31.486 1.00 67.25 169 LEU A N 1
ATOM 1281 C CA . LEU A 1 169 ? 13.925 -3.703 -30.294 1.00 67.25 169 LEU A CA 1
ATOM 1282 C C . LEU A 1 169 ? 14.139 -2.236 -29.900 1.00 67.25 169 LEU A C 1
ATOM 1284 O O . LEU A 1 169 ? 14.019 -1.901 -28.724 1.00 67.25 169 LEU A O 1
ATOM 1288 N N . PHE A 1 170 ? 14.364 -1.341 -30.867 1.00 69.12 170 PHE A N 1
ATOM 1289 C CA . PHE A 1 170 ? 14.432 0.103 -30.618 1.00 69.12 170 PHE A CA 1
ATOM 1290 C C . PHE A 1 170 ? 13.121 0.647 -30.046 1.00 69.12 170 PHE A C 1
ATOM 1292 O O . PHE A 1 170 ? 13.156 1.401 -29.076 1.00 69.12 170 PHE A O 1
ATOM 1299 N N . SER A 1 171 ? 11.971 0.230 -30.586 1.00 70.00 171 SER A N 1
ATOM 1300 C CA . SER A 1 171 ? 10.668 0.650 -30.061 1.00 70.00 171 SER A CA 1
ATOM 1301 C C . SER A 1 171 ? 10.429 0.149 -28.632 1.00 70.00 171 SER A C 1
ATOM 1303 O O . SER A 1 171 ? 9.949 0.907 -27.796 1.00 70.00 171 SER A O 1
ATOM 1305 N N . GLN A 1 172 ? 10.844 -1.079 -28.298 1.00 68.38 172 GLN A N 1
ATOM 1306 C CA . GLN A 1 172 ? 10.742 -1.597 -26.932 1.00 68.38 172 GLN A CA 1
ATOM 1307 C C . GLN A 1 172 ? 11.686 -0.881 -25.960 1.00 68.38 172 GLN A C 1
ATOM 1309 O O . GLN A 1 172 ? 11.282 -0.564 -24.846 1.00 68.38 172 GLN A O 1
ATOM 1314 N N . LEU A 1 173 ? 12.907 -0.545 -26.382 1.00 65.56 173 LEU A N 1
ATOM 1315 C CA . LEU A 1 173 ? 13.842 0.253 -25.580 1.00 65.56 173 LEU A CA 1
ATOM 1316 C C . LEU A 1 173 ? 13.316 1.674 -25.326 1.00 65.56 173 LEU A C 1
ATOM 1318 O O . LEU A 1 173 ? 13.446 2.203 -24.223 1.00 65.56 173 LEU A O 1
ATOM 1322 N N . GLN A 1 174 ? 12.670 2.281 -26.321 1.00 65.38 174 GLN A N 1
ATOM 1323 C CA . GLN A 1 174 ? 12.019 3.583 -26.183 1.00 65.38 174 GLN A CA 1
ATOM 1324 C C . GLN A 1 174 ? 10.761 3.502 -25.295 1.00 65.38 174 GLN A C 1
ATOM 1326 O O . GLN A 1 174 ? 10.483 4.417 -24.514 1.00 65.38 174 GLN A O 1
ATOM 1331 N N . ASN A 1 175 ? 10.055 2.367 -25.330 1.00 68.75 175 ASN A N 1
ATOM 1332 C CA . ASN A 1 175 ? 8.960 2.063 -24.412 1.00 68.75 175 ASN A CA 1
ATOM 1333 C C . ASN A 1 175 ? 9.452 1.867 -22.972 1.00 68.75 175 ASN A C 1
ATOM 1335 O O . ASN A 1 175 ? 8.779 2.300 -22.045 1.00 68.75 175 ASN A O 1
ATOM 1339 N N . ILE A 1 176 ? 10.643 1.300 -22.752 1.00 66.00 176 ILE A N 1
ATOM 1340 C CA . ILE A 1 176 ? 11.255 1.202 -21.413 1.00 66.00 176 ILE A CA 1
ATOM 1341 C C . ILE A 1 176 ? 11.549 2.600 -20.846 1.00 66.00 176 ILE A C 1
ATOM 1343 O O . ILE A 1 176 ? 11.257 2.860 -19.681 1.00 66.00 176 ILE A O 1
ATOM 1347 N N . ALA A 1 177 ? 12.029 3.539 -21.668 1.00 58.00 177 ALA A N 1
ATOM 1348 C CA . ALA A 1 177 ? 12.242 4.926 -21.237 1.00 58.00 177 ALA A CA 1
ATOM 1349 C C . ALA A 1 177 ? 10.927 5.652 -20.878 1.00 58.00 177 ALA A C 1
ATOM 1351 O O . ALA A 1 177 ? 10.895 6.460 -19.952 1.00 58.00 177 ALA A O 1
ATOM 1352 N N . THR A 1 178 ? 9.824 5.336 -21.565 1.00 64.19 178 THR A N 1
ATOM 1353 C CA . THR A 1 178 ? 8.481 5.853 -21.233 1.00 64.19 178 THR A CA 1
ATOM 1354 C C . THR A 1 178 ? 7.755 5.036 -20.150 1.00 64.19 178 THR A C 1
ATOM 1356 O O . THR A 1 178 ? 6.774 5.515 -19.581 1.00 64.19 178 THR A O 1
ATOM 1359 N N . SER A 1 179 ? 8.283 3.866 -19.764 1.00 66.88 179 SER A N 1
ATOM 1360 C CA . SER A 1 179 ? 7.753 3.004 -18.690 1.00 66.88 179 SER A CA 1
ATOM 1361 C C . SER A 1 179 ? 7.972 3.567 -17.281 1.00 66.88 179 SER A C 1
ATOM 1363 O O . SER A 1 179 ? 7.458 3.010 -16.314 1.00 66.88 179 SER A O 1
ATOM 1365 N N . ALA A 1 180 ? 8.680 4.691 -17.138 1.00 66.75 180 ALA A N 1
ATOM 1366 C CA . ALA A 1 180 ? 8.813 5.381 -15.857 1.00 66.75 180 ALA A CA 1
ATOM 1367 C C . ALA A 1 180 ? 7.479 5.981 -15.364 1.00 66.75 180 ALA A C 1
ATOM 1369 O O . ALA A 1 180 ? 7.230 6.015 -14.161 1.00 66.75 180 ALA A O 1
ATOM 1370 N N . LEU A 1 181 ? 6.598 6.413 -16.278 1.00 71.38 181 LEU A N 1
ATOM 1371 C CA . LEU A 1 181 ? 5.314 7.044 -15.939 1.00 71.38 181 LEU A CA 1
ATOM 1372 C C . LEU A 1 181 ? 4.379 6.108 -15.144 1.00 71.38 181 LEU A C 1
ATOM 1374 O O . LEU A 1 181 ? 3.975 6.501 -14.050 1.00 71.38 181 LEU A O 1
ATOM 1378 N N . PRO A 1 182 ? 4.092 4.869 -15.605 1.00 79.94 182 PRO A N 1
ATOM 1379 C CA . PRO A 1 182 ? 3.292 3.908 -14.842 1.00 79.94 182 PRO A CA 1
ATOM 1380 C C . PRO A 1 182 ? 3.885 3.539 -13.479 1.00 79.94 182 PRO A C 1
ATOM 1382 O O . PRO A 1 182 ? 3.141 3.284 -12.535 1.00 79.94 182 PRO A O 1
ATOM 1385 N N . ILE A 1 183 ? 5.218 3.511 -13.358 1.00 77.44 183 ILE A N 1
ATOM 1386 C CA . ILE A 1 183 ? 5.893 3.219 -12.086 1.00 77.44 183 ILE A CA 1
ATOM 1387 C C . ILE A 1 183 ? 5.618 4.348 -11.091 1.00 77.44 183 ILE A C 1
ATOM 1389 O O . ILE A 1 183 ? 5.241 4.081 -9.955 1.00 77.44 183 ILE A O 1
ATOM 1393 N N . VAL A 1 184 ? 5.738 5.609 -11.517 1.00 76.56 184 VAL A N 1
ATOM 1394 C CA . VAL A 1 184 ? 5.459 6.769 -10.655 1.00 76.56 184 VAL A CA 1
ATOM 1395 C C . VAL A 1 184 ? 3.990 6.804 -10.230 1.00 76.56 184 VAL A C 1
ATOM 1397 O O . VAL A 1 184 ? 3.710 6.986 -9.045 1.00 76.56 184 VAL A O 1
ATOM 1400 N N . THR A 1 185 ? 3.051 6.596 -11.160 1.00 82.94 185 THR A N 1
ATOM 1401 C CA . THR A 1 185 ? 1.617 6.584 -10.826 1.00 82.94 185 THR A CA 1
ATOM 1402 C C . THR A 1 185 ? 1.256 5.408 -9.922 1.00 82.94 185 THR A C 1
ATOM 1404 O O . THR A 1 185 ? 0.549 5.604 -8.939 1.00 82.94 185 THR A O 1
ATOM 1407 N N . GLY A 1 186 ? 1.801 4.215 -10.180 1.00 84.62 186 GLY A N 1
ATOM 1408 C CA . GLY A 1 186 ? 1.568 3.031 -9.350 1.00 84.62 186 GLY A CA 1
ATOM 1409 C C . GLY A 1 186 ? 2.158 3.157 -7.944 1.00 84.62 186 GLY A C 1
ATOM 1410 O O . GLY A 1 186 ? 1.538 2.730 -6.974 1.00 84.62 186 GLY A O 1
ATOM 1411 N N . VAL A 1 187 ? 3.324 3.796 -7.800 1.00 84.69 187 VAL A N 1
ATOM 1412 C CA . VAL A 1 187 ? 3.902 4.107 -6.481 1.00 84.69 187 VAL A CA 1
ATOM 1413 C C . VAL A 1 187 ? 3.025 5.107 -5.732 1.00 84.69 187 VAL A C 1
ATOM 1415 O O . VAL A 1 187 ? 2.780 4.921 -4.544 1.00 84.69 187 VAL A O 1
ATOM 1418 N N . PHE A 1 188 ? 2.520 6.143 -6.405 1.00 85.81 188 PHE A N 1
ATOM 1419 C CA . PHE A 1 188 ? 1.629 7.120 -5.782 1.00 85.81 188 PHE A CA 1
ATOM 1420 C C . PHE A 1 188 ? 0.318 6.481 -5.298 1.00 85.81 188 PHE A C 1
ATOM 1422 O O . PHE A 1 188 ? -0.062 6.678 -4.144 1.00 85.81 188 PHE A O 1
ATOM 1429 N N . GLU A 1 189 ? -0.331 5.670 -6.139 1.00 89.00 189 GLU A N 1
ATOM 1430 C CA . GLU A 1 189 ? -1.525 4.899 -5.764 1.00 89.00 189 GLU A CA 1
ATOM 1431 C C . GLU A 1 189 ? -1.233 3.949 -4.594 1.00 89.00 189 GLU A C 1
ATOM 1433 O O . GLU A 1 189 ? -1.948 3.963 -3.594 1.00 89.00 189 GLU A O 1
ATOM 1438 N N . GLY A 1 190 ? -0.124 3.206 -4.650 1.00 88.38 190 GLY A N 1
ATOM 1439 C CA . GLY A 1 190 ? 0.286 2.305 -3.573 1.00 88.38 190 GLY A CA 1
ATOM 1440 C C . GLY A 1 190 ? 0.558 3.024 -2.247 1.00 88.38 190 GLY A C 1
ATOM 1441 O O . GLY A 1 190 ? 0.201 2.517 -1.186 1.00 88.38 190 GLY A O 1
ATOM 1442 N N . ILE A 1 191 ? 1.148 4.224 -2.279 1.00 88.06 191 ILE A N 1
ATOM 1443 C CA . ILE A 1 191 ? 1.354 5.049 -1.079 1.00 88.06 191 ILE A CA 1
ATOM 1444 C C . ILE A 1 191 ? 0.009 5.473 -0.483 1.00 88.06 191 ILE A C 1
ATOM 1446 O O . ILE A 1 191 ? -0.163 5.388 0.734 1.00 88.06 191 ILE A O 1
ATOM 1450 N N . LEU A 1 192 ? -0.947 5.906 -1.311 1.00 89.62 192 LEU A N 1
ATOM 1451 C CA . LEU A 1 192 ? -2.286 6.265 -0.841 1.00 89.62 192 LEU A CA 1
ATOM 1452 C C . LEU A 1 192 ? -2.986 5.069 -0.188 1.00 89.62 192 LEU A C 1
ATOM 1454 O O . LEU A 1 192 ? -3.509 5.205 0.918 1.00 89.62 192 LEU A O 1
ATOM 1458 N N . ASP A 1 193 ? -2.921 3.898 -0.815 1.00 88.88 193 ASP A N 1
ATOM 1459 C CA . ASP A 1 193 ? -3.479 2.657 -0.277 1.00 88.88 193 ASP A CA 1
ATOM 1460 C C . ASP A 1 193 ? -2.851 2.284 1.070 1.00 88.88 193 ASP A C 1
ATOM 1462 O O . ASP A 1 193 ? -3.565 2.004 2.037 1.00 88.88 193 ASP A O 1
ATOM 1466 N N . ILE A 1 194 ? -1.519 2.347 1.173 1.00 89.44 194 ILE A N 1
ATOM 1467 C CA . ILE A 1 194 ? -0.797 2.105 2.428 1.00 89.44 194 ILE A CA 1
ATOM 1468 C C . ILE A 1 194 ? -1.261 3.086 3.505 1.00 89.44 194 ILE A C 1
ATOM 1470 O O . ILE A 1 194 ? -1.542 2.659 4.624 1.00 89.44 194 ILE A O 1
ATOM 1474 N N . ILE A 1 195 ? -1.376 4.381 3.193 1.00 90.12 195 ILE A N 1
ATOM 1475 C CA . ILE A 1 195 ? -1.839 5.401 4.144 1.00 90.12 195 ILE A CA 1
ATOM 1476 C C . ILE A 1 195 ? -3.264 5.095 4.613 1.00 90.12 195 ILE A C 1
ATOM 1478 O O . ILE A 1 195 ? -3.526 5.138 5.816 1.00 90.12 195 ILE A O 1
ATOM 1482 N N . ILE A 1 196 ? -4.175 4.751 3.698 1.00 90.19 196 ILE A N 1
ATOM 1483 C CA . ILE A 1 196 ? -5.562 4.407 4.033 1.00 90.19 196 ILE A CA 1
ATOM 1484 C C . ILE A 1 196 ? -5.591 3.195 4.962 1.00 90.19 196 ILE A C 1
ATOM 1486 O O . ILE A 1 196 ? -6.184 3.274 6.038 1.00 90.19 196 ILE A O 1
ATOM 1490 N N . VAL A 1 197 ? -4.914 2.103 4.593 1.00 90.44 197 VAL A N 1
ATOM 1491 C CA . VAL A 1 197 ? -4.803 0.891 5.422 1.00 90.44 197 VAL A CA 1
ATOM 1492 C C . VAL A 1 197 ? -4.232 1.232 6.793 1.00 90.44 197 VAL A C 1
ATOM 1494 O O . VAL A 1 197 ? -4.736 0.746 7.804 1.00 90.44 197 VAL A O 1
ATOM 1497 N N . MET A 1 198 ? -3.228 2.105 6.847 1.00 88.44 198 MET A N 1
ATOM 1498 C CA . MET A 1 198 ? -2.585 2.524 8.085 1.00 88.44 198 MET A CA 1
ATOM 1499 C C . MET A 1 198 ? -3.546 3.273 9.005 1.00 88.44 198 MET A C 1
ATOM 1501 O O . MET A 1 198 ? -3.690 2.914 10.172 1.00 88.44 198 MET A O 1
ATOM 1505 N N . VAL A 1 199 ? -4.242 4.284 8.482 1.00 89.94 199 VAL A N 1
ATOM 1506 C CA . VAL A 1 199 ? -5.236 5.062 9.233 1.00 89.94 199 VAL A CA 1
ATOM 1507 C C . VAL A 1 199 ? -6.355 4.152 9.728 1.00 89.94 199 VAL A C 1
ATOM 1509 O O . VAL A 1 199 ? -6.740 4.217 10.897 1.00 89.94 199 VAL A O 1
ATOM 1512 N N . LEU A 1 200 ? -6.838 3.259 8.866 1.00 88.75 200 LEU A N 1
ATOM 1513 C CA . LEU A 1 200 ? -7.888 2.301 9.194 1.00 88.75 200 LEU A CA 1
ATOM 1514 C C . LEU A 1 200 ? -7.425 1.323 10.282 1.00 88.75 200 LEU A C 1
ATOM 1516 O O . LEU A 1 200 ? -8.166 1.033 11.217 1.00 88.75 200 LEU A O 1
ATOM 1520 N N . SER A 1 201 ? -6.174 0.875 10.208 1.00 88.19 201 SER A N 1
ATOM 1521 C CA . SER A 1 201 ? -5.535 -0.005 11.184 1.00 88.19 201 SER A CA 1
ATOM 1522 C C . SER A 1 201 ? -5.337 0.695 12.535 1.00 88.19 201 SER A C 1
ATOM 1524 O O . SER A 1 201 ? -5.650 0.115 13.575 1.00 88.19 201 SER A O 1
ATOM 1526 N N . ILE A 1 202 ? -4.907 1.964 12.554 1.00 87.38 202 ILE A N 1
ATOM 1527 C CA . ILE A 1 202 ? -4.815 2.783 13.779 1.00 87.38 202 ILE A CA 1
ATOM 1528 C C . ILE A 1 202 ? -6.199 2.949 14.402 1.00 87.38 202 ILE A C 1
ATOM 1530 O O . ILE A 1 202 ? -6.361 2.734 15.604 1.00 87.38 202 ILE A O 1
ATOM 1534 N N . TYR A 1 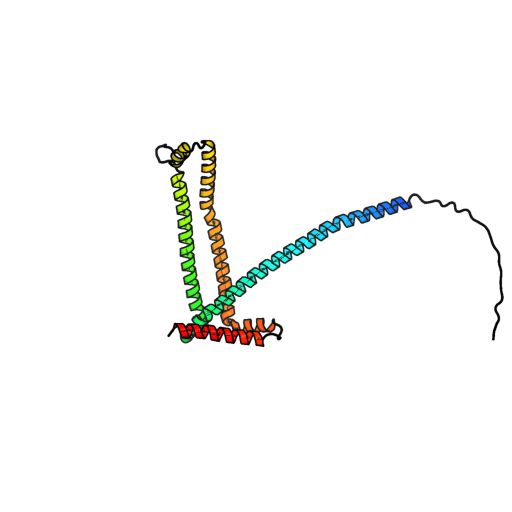203 ? -7.202 3.289 13.590 1.00 86.31 203 TYR A N 1
ATOM 1535 C CA . TYR A 1 203 ? -8.578 3.431 14.047 1.00 86.31 203 TYR A CA 1
ATOM 1536 C C . TYR A 1 203 ? -9.086 2.123 14.665 1.00 86.31 203 TYR A C 1
ATOM 1538 O O . TYR A 1 203 ? -9.560 2.120 15.799 1.00 86.31 203 TYR A O 1
ATOM 1546 N N . LEU A 1 204 ? -8.891 0.991 13.982 1.00 82.69 204 LEU A N 1
ATOM 1547 C CA . LEU A 1 204 ? -9.237 -0.336 14.494 1.00 82.69 204 LEU A CA 1
ATOM 1548 C C . LEU A 1 204 ? -8.441 -0.727 15.742 1.00 82.69 204 LEU A C 1
ATOM 1550 O O . LEU A 1 204 ? -8.958 -1.464 16.573 1.00 82.69 204 LEU A O 1
ATOM 1554 N N . LEU A 1 205 ? -7.209 -0.252 15.914 1.00 82.50 205 LEU A N 1
ATOM 1555 C CA . LEU A 1 205 ? -6.418 -0.533 17.109 1.00 82.50 205 LEU A CA 1
ATOM 1556 C C . LEU A 1 205 ? -6.889 0.296 18.313 1.00 82.50 205 LEU A C 1
ATOM 1558 O O . LEU A 1 205 ? -6.950 -0.218 19.433 1.00 82.50 205 LEU A O 1
ATOM 1562 N N . ILE A 1 206 ? -7.256 1.562 18.095 1.00 80.88 206 ILE A N 1
ATOM 1563 C CA . ILE A 1 206 ? -7.801 2.449 19.132 1.00 80.88 206 ILE A CA 1
ATOM 1564 C C . ILE A 1 206 ? -9.199 1.974 19.549 1.00 80.88 206 ILE A C 1
ATOM 1566 O O . ILE A 1 206 ? -9.422 1.758 20.743 1.00 80.88 206 ILE A O 1
ATOM 1570 N N . ASP A 1 207 ? -10.085 1.749 18.571 1.00 74.44 207 ASP A N 1
ATOM 1571 C CA . ASP A 1 207 ? -11.513 1.425 18.722 1.00 74.44 207 ASP A CA 1
ATOM 1572 C C . ASP A 1 207 ? -11.822 -0.085 18.614 1.00 74.44 207 ASP A C 1
ATOM 1574 O O . ASP A 1 207 ? -12.985 -0.482 18.484 1.00 74.44 207 ASP A O 1
ATOM 1578 N N . GLY A 1 208 ? -10.815 -0.960 18.689 1.00 64.50 208 GLY A N 1
ATOM 1579 C CA . GLY A 1 208 ? -10.940 -2.396 18.391 1.00 64.50 208 GLY A CA 1
ATOM 1580 C C . GLY A 1 208 ? -12.034 -3.121 19.167 1.00 64.50 208 GLY A C 1
ATOM 1581 O O . GLY A 1 208 ? -12.760 -3.948 18.613 1.00 64.50 208 GLY A O 1
ATOM 1582 N N . GLU A 1 209 ? -12.268 -2.745 20.424 1.00 58.69 209 GLU A N 1
ATOM 1583 C CA . GLU A 1 209 ? -13.394 -3.288 21.182 1.00 58.69 209 GLU A CA 1
ATOM 1584 C C . GLU A 1 209 ? -14.755 -2.874 20.605 1.00 58.69 209 GLU A C 1
ATOM 1586 O O . GLU A 1 209 ? -15.715 -3.643 20.638 1.00 58.69 209 GLU A O 1
ATOM 1591 N N . ARG A 1 210 ? -14.875 -1.654 20.074 1.00 55.47 210 ARG A N 1
ATOM 1592 C CA . ARG A 1 210 ? -16.101 -1.130 19.464 1.00 55.47 210 ARG A CA 1
ATOM 1593 C C . ARG A 1 210 ? -16.371 -1.798 18.119 1.00 55.47 210 ARG A C 1
ATOM 1595 O O . ARG A 1 210 ? -17.518 -2.185 17.892 1.00 55.47 210 ARG A O 1
ATOM 1602 N N . ALA A 1 211 ? -15.335 -2.024 17.310 1.00 55.09 211 ALA A N 1
ATOM 1603 C CA . ALA A 1 211 ? -15.413 -2.771 16.053 1.00 55.09 211 ALA A CA 1
ATOM 1604 C C . ALA A 1 211 ? -15.827 -4.236 16.286 1.00 55.09 211 ALA A C 1
ATOM 1606 O O . ALA A 1 211 ? -16.784 -4.717 15.678 1.00 55.09 211 ALA A O 1
ATOM 1607 N N . VAL A 1 212 ? -15.217 -4.917 17.264 1.00 54.97 212 VAL A N 1
ATOM 1608 C CA . VAL A 1 212 ? -15.606 -6.283 17.665 1.00 54.97 212 VAL A CA 1
ATOM 1609 C C . VAL A 1 212 ? -17.032 -6.317 18.223 1.00 54.97 212 VAL A C 1
ATOM 1611 O O . VAL A 1 212 ? -17.794 -7.236 17.919 1.00 54.97 212 VAL A O 1
ATOM 1614 N N . ARG A 1 213 ? -17.444 -5.310 19.007 1.00 54.69 213 ARG A N 1
ATOM 1615 C CA . ARG A 1 213 ? -18.832 -5.172 19.490 1.00 54.69 213 ARG A CA 1
ATOM 1616 C C . ARG A 1 213 ? -19.827 -4.901 18.358 1.00 54.69 213 ARG A C 1
ATOM 1618 O O . ARG A 1 213 ? -20.988 -5.278 18.502 1.00 54.69 213 ARG A O 1
ATOM 1625 N N . TRP A 1 214 ? -19.428 -4.226 17.283 1.00 53.84 214 TRP A N 1
ATOM 1626 C CA . TRP A 1 214 ? -20.274 -3.951 16.116 1.00 53.84 214 TRP A CA 1
ATOM 1627 C C . TRP A 1 214 ? -20.418 -5.197 15.237 1.00 53.84 214 TRP A C 1
ATOM 1629 O O . TRP A 1 214 ? -21.537 -5.636 14.977 1.00 53.84 214 TRP A O 1
ATOM 1639 N N . LEU A 1 215 ? -19.306 -5.874 14.938 1.00 55.19 215 LEU A N 1
ATOM 1640 C CA . LEU A 1 215 ? -19.303 -7.146 14.216 1.00 55.19 215 LEU A CA 1
ATOM 1641 C C . LEU A 1 215 ? -20.092 -8.228 14.972 1.00 55.19 215 LEU A C 1
ATOM 1643 O O . LEU A 1 215 ? -20.909 -8.932 14.388 1.00 55.19 215 LEU A O 1
ATOM 1647 N N . ARG A 1 216 ? -19.955 -8.305 16.305 1.00 54.84 216 ARG A N 1
ATOM 1648 C CA . ARG A 1 216 ? -20.769 -9.212 17.137 1.00 54.84 216 ARG A CA 1
ATOM 1649 C C . ARG A 1 216 ? -22.260 -8.876 17.121 1.00 54.84 216 ARG A C 1
ATOM 1651 O O . ARG A 1 216 ? -23.052 -9.790 17.337 1.00 54.84 216 ARG A O 1
ATOM 1658 N N . ARG A 1 217 ? -22.655 -7.614 16.918 1.00 55.50 217 ARG A N 1
ATOM 1659 C CA . ARG A 1 217 ? -24.067 -7.196 16.835 1.00 55.50 217 ARG A CA 1
ATOM 1660 C C . ARG A 1 217 ? -24.698 -7.518 15.476 1.00 55.50 217 ARG A C 1
ATOM 1662 O O . ARG A 1 217 ? -25.890 -7.789 15.448 1.00 55.50 217 ARG A O 1
ATOM 1669 N N . GLY A 1 218 ? -23.909 -7.561 14.400 1.00 51.53 218 GLY A N 1
ATOM 1670 C CA . GLY A 1 218 ? -24.361 -7.981 13.066 1.00 51.53 218 GLY A CA 1
ATOM 1671 C C . GLY A 1 218 ? -24.462 -9.500 12.862 1.00 51.53 218 GLY A C 1
ATOM 1672 O O . GLY A 1 218 ? -25.111 -9.944 11.921 1.00 51.53 218 GLY A O 1
ATOM 1673 N N . VAL A 1 219 ? -23.855 -10.313 13.737 1.00 44.28 219 VAL A N 1
ATOM 1674 C CA . VAL A 1 219 ? -23.880 -11.784 13.641 1.00 44.28 219 VAL A CA 1
ATOM 1675 C C . VAL A 1 219 ? -25.007 -12.366 14.515 1.00 44.28 219 VAL A C 1
ATOM 1677 O O . VAL A 1 219 ? -24.954 -12.209 15.742 1.00 44.28 219 VAL A O 1
ATOM 1680 N N . PRO A 1 220 ? -25.997 -13.084 13.937 1.00 48.97 220 PRO A N 1
ATOM 1681 C CA . PRO A 1 220 ? -27.066 -13.736 14.689 1.00 48.97 220 PRO A CA 1
ATOM 1682 C C . PRO A 1 220 ? -26.511 -14.689 15.757 1.00 48.97 220 PRO A C 1
ATOM 1684 O O . PRO A 1 220 ? -25.616 -15.500 15.518 1.00 48.97 220 PRO A O 1
ATOM 1687 N N . THR A 1 221 ? -27.072 -14.604 16.959 1.00 52.09 221 THR A N 1
ATOM 1688 C CA . THR A 1 221 ? -26.557 -15.079 18.257 1.00 52.09 221 THR A CA 1
ATOM 1689 C C . THR A 1 221 ? -26.346 -16.601 18.403 1.00 52.09 221 THR A C 1
ATOM 1691 O O . THR A 1 221 ? -25.952 -17.056 19.475 1.00 52.09 221 THR A O 1
ATOM 1694 N N . ARG A 1 222 ? -26.552 -17.420 17.362 1.00 51.59 222 ARG A N 1
ATOM 1695 C CA . ARG A 1 222 ? -26.585 -18.895 17.471 1.00 51.59 222 ARG A CA 1
ATOM 1696 C C . ARG A 1 222 ? -25.228 -19.618 17.468 1.00 51.59 222 ARG A C 1
ATOM 1698 O O . ARG A 1 222 ? -25.210 -20.804 17.769 1.00 51.59 222 ARG A O 1
ATOM 1705 N N . GLN A 1 223 ? -24.097 -18.959 17.187 1.00 50.91 223 GLN A N 1
ATOM 1706 C CA . GLN A 1 223 ? -22.783 -19.646 17.102 1.00 50.91 223 GLN A CA 1
ATOM 1707 C C . GLN A 1 223 ? -21.675 -19.099 18.020 1.00 50.91 223 GLN A C 1
ATOM 1709 O O . GLN A 1 223 ? -20.550 -19.599 17.998 1.00 50.91 223 GLN A O 1
ATOM 1714 N N . ARG A 1 224 ? -21.981 -18.136 18.902 1.00 53.56 224 ARG A N 1
ATOM 1715 C CA . ARG A 1 224 ? -20.983 -17.480 19.775 1.00 53.56 224 ARG A CA 1
ATOM 1716 C C . ARG A 1 224 ? -20.222 -18.437 20.705 1.00 53.56 224 ARG A C 1
ATOM 1718 O O . ARG A 1 224 ? -19.085 -18.138 21.055 1.00 53.56 224 ARG A O 1
ATOM 1725 N N . ALA A 1 225 ? -20.816 -19.568 21.090 1.00 55.97 225 ALA A N 1
ATOM 1726 C CA . ALA A 1 225 ? -20.159 -20.574 21.930 1.00 55.97 225 ALA A CA 1
ATOM 1727 C C . ALA A 1 225 ? -19.058 -21.342 21.174 1.00 55.97 225 ALA A C 1
ATOM 1729 O O . ALA A 1 225 ? -17.990 -21.591 21.727 1.00 55.97 225 ALA A O 1
ATOM 1730 N N . ARG A 1 226 ? -19.279 -21.647 19.887 1.00 54.69 226 ARG A N 1
ATOM 1731 C CA . ARG A 1 226 ? -18.347 -22.437 19.069 1.00 54.69 226 ARG A CA 1
ATOM 1732 C C . ARG A 1 226 ? -17.108 -21.626 18.688 1.00 54.69 226 ARG A C 1
ATOM 1734 O O . ARG A 1 226 ? -15.999 -22.135 18.763 1.00 54.69 226 ARG A O 1
ATOM 1741 N N . THR A 1 227 ? -17.280 -20.340 18.379 1.00 54.91 227 THR A N 1
ATOM 1742 C CA . THR A 1 227 ? -16.158 -19.435 18.077 1.00 54.91 227 THR A CA 1
ATOM 1743 C C . THR A 1 227 ? -15.282 -19.177 19.305 1.00 54.91 227 THR A C 1
ATOM 1745 O O . THR A 1 227 ? -14.068 -19.099 19.176 1.00 54.91 227 THR A O 1
ATOM 1748 N N . ARG A 1 228 ? -15.874 -19.082 20.506 1.00 57.81 228 ARG A N 1
ATOM 1749 C CA . ARG A 1 228 ? -15.113 -18.879 21.752 1.00 57.81 228 ARG A CA 1
ATOM 1750 C C . ARG A 1 228 ? -14.252 -20.096 22.095 1.00 57.81 228 ARG A C 1
ATOM 1752 O O . ARG A 1 228 ? -13.095 -19.924 22.442 1.00 57.81 228 ARG A O 1
ATOM 1759 N N . PHE A 1 229 ? -14.797 -21.299 21.912 1.00 62.69 229 PHE A N 1
ATOM 1760 C CA . PHE A 1 229 ? -14.064 -22.551 22.110 1.00 62.69 229 PHE A CA 1
ATOM 1761 C C . PHE A 1 229 ? -12.904 -22.718 21.116 1.00 62.69 229 PHE A C 1
ATOM 1763 O O . PHE A 1 229 ? -11.816 -23.145 21.494 1.00 62.69 229 PHE A O 1
ATOM 1770 N N . LEU A 1 230 ? -13.110 -22.340 19.850 1.00 63.06 230 LEU A N 1
ATOM 1771 C CA . LEU A 1 230 ? -12.056 -22.401 18.835 1.00 63.06 230 LEU A CA 1
ATOM 1772 C C . LEU A 1 230 ? -10.933 -21.391 19.103 1.00 63.06 230 LEU A C 1
ATOM 1774 O O . LEU A 1 230 ? -9.770 -21.761 18.980 1.00 63.06 230 LEU A O 1
ATOM 1778 N N . LEU A 1 231 ? -11.258 -20.159 19.519 1.00 57.34 231 LEU A N 1
ATOM 1779 C CA . LEU A 1 231 ? -10.233 -19.178 19.892 1.00 57.34 231 LEU A CA 1
ATOM 1780 C C . LEU A 1 231 ? -9.412 -19.638 21.106 1.00 57.34 231 LEU A C 1
ATOM 1782 O O . LEU A 1 231 ? -8.190 -19.620 21.017 1.00 57.34 231 LEU A O 1
ATOM 1786 N N . ASP A 1 232 ? -10.053 -20.130 22.172 1.00 65.94 232 ASP A N 1
ATOM 1787 C CA . ASP A 1 232 ? -9.349 -20.649 23.362 1.00 65.94 232 ASP A CA 1
ATOM 1788 C C . ASP A 1 232 ? -8.421 -21.823 23.014 1.00 65.94 232 ASP A C 1
ATOM 1790 O O . ASP A 1 232 ? -7.324 -21.959 23.557 1.00 65.94 232 ASP A O 1
ATOM 1794 N N . THR A 1 233 ? -8.847 -22.684 22.086 1.00 65.94 233 THR A N 1
ATOM 1795 C CA . THR A 1 233 ? -8.051 -23.844 21.667 1.00 65.94 233 THR A CA 1
ATOM 1796 C C . THR A 1 233 ? -6.822 -23.410 20.870 1.00 65.94 233 THR A C 1
ATOM 1798 O O . THR A 1 233 ? -5.719 -23.890 21.128 1.00 65.94 233 THR A O 1
ATOM 1801 N N . VAL A 1 234 ? -6.982 -22.473 19.932 1.00 64.94 234 VAL A N 1
ATOM 1802 C CA . VA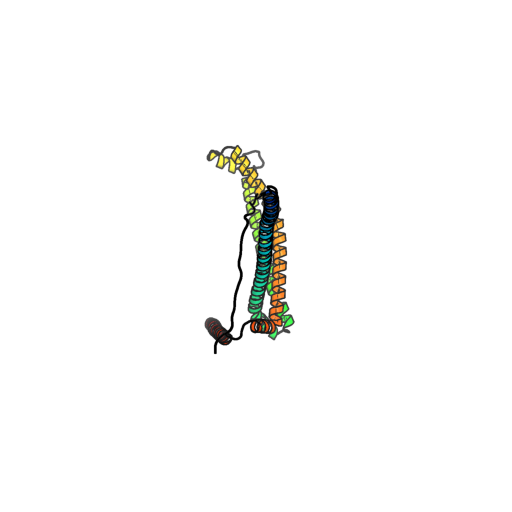L A 1 234 ? -5.871 -21.960 19.118 1.00 64.94 234 VAL A CA 1
ATOM 1803 C C . VAL A 1 234 ? -4.882 -21.174 19.977 1.00 64.94 234 VAL A C 1
ATOM 1805 O O . VAL A 1 234 ? -3.677 -21.380 19.860 1.00 64.94 234 VAL A O 1
ATOM 1808 N N . GLU A 1 235 ? -5.368 -20.335 20.891 1.00 59.44 235 GLU A N 1
ATOM 1809 C CA . GLU A 1 235 ? -4.524 -19.533 21.782 1.00 59.44 235 GLU A CA 1
ATOM 1810 C C . GLU A 1 235 ? -3.695 -20.421 22.729 1.00 59.44 235 GLU A C 1
ATOM 1812 O O . GLU A 1 235 ? -2.521 -20.146 22.981 1.00 59.44 235 GLU A O 1
ATOM 1817 N N . ARG A 1 236 ? -4.251 -21.562 23.162 1.00 63.72 236 ARG A N 1
ATOM 1818 C CA . ARG A 1 236 ? -3.543 -22.550 23.990 1.00 63.72 236 ARG A CA 1
ATOM 1819 C C . ARG A 1 236 ? -2.500 -23.361 23.218 1.00 63.72 236 ARG A C 1
ATOM 1821 O O . ARG A 1 236 ? -1.430 -23.629 23.760 1.00 63.72 236 ARG A O 1
ATOM 1828 N N . VAL A 1 237 ? -2.783 -23.731 21.969 1.00 63.31 237 VAL A N 1
ATOM 1829 C CA . VAL A 1 237 ? -1.851 -24.495 21.117 1.00 63.31 237 VAL A CA 1
ATOM 1830 C C . VAL A 1 237 ? -0.697 -23.613 20.637 1.00 63.31 237 VAL A C 1
ATOM 1832 O O . VAL A 1 237 ? 0.464 -24.006 20.736 1.00 63.31 237 VAL A O 1
ATOM 1835 N N . VAL A 1 238 ? -0.990 -22.389 20.194 1.00 58.69 238 VAL A N 1
ATOM 1836 C CA . VAL A 1 238 ? 0.026 -21.441 19.712 1.00 58.69 238 VAL A CA 1
ATOM 1837 C C . VAL A 1 238 ? 0.845 -20.873 20.876 1.00 58.69 238 VAL A C 1
ATOM 1839 O O . VAL A 1 238 ? 2.071 -20.813 20.795 1.00 58.69 238 VAL A O 1
ATOM 1842 N N . GLY A 1 239 ? 0.201 -20.538 22.000 1.00 55.41 239 GLY A N 1
ATOM 1843 C CA . GLY A 1 239 ? 0.890 -20.080 23.211 1.00 55.41 239 GLY A CA 1
ATOM 1844 C C . GLY A 1 239 ? 1.778 -21.154 23.853 1.00 55.41 239 GLY A C 1
ATOM 1845 O O . GLY A 1 239 ? 2.807 -20.827 24.448 1.00 55.41 239 GLY A O 1
ATOM 1846 N N . GLY A 1 240 ? 1.419 -22.433 23.700 1.00 62.34 240 GLY A N 1
ATOM 1847 C CA . GLY A 1 240 ? 2.244 -23.569 24.114 1.00 62.34 240 GLY A CA 1
ATOM 1848 C C . GLY A 1 240 ? 3.501 -23.740 23.257 1.00 62.34 240 GLY A C 1
ATOM 1849 O O . GLY A 1 240 ? 4.579 -23.957 23.804 1.00 62.34 240 GLY A O 1
ATOM 1850 N N . TYR A 1 241 ? 3.391 -23.568 21.937 1.00 62.28 241 TYR A N 1
ATOM 1851 C CA . TYR A 1 241 ? 4.523 -23.725 21.016 1.00 62.28 241 TYR A CA 1
ATOM 1852 C C . TYR A 1 241 ? 5.593 -22.640 21.211 1.00 62.28 241 TYR A C 1
ATOM 1854 O O . TYR A 1 241 ? 6.779 -22.945 21.260 1.00 62.28 241 TYR A O 1
ATOM 1862 N N . ILE A 1 242 ? 5.179 -21.386 21.428 1.00 56.59 242 ILE A N 1
ATOM 1863 C CA . ILE A 1 242 ? 6.102 -20.261 21.673 1.00 56.59 242 ILE A CA 1
ATOM 1864 C C . ILE A 1 242 ? 6.849 -20.427 23.006 1.00 56.59 242 ILE A C 1
ATOM 1866 O O . ILE A 1 242 ? 8.034 -20.117 23.093 1.00 56.59 242 ILE A O 1
ATOM 1870 N N . ARG A 1 243 ? 6.187 -20.953 24.046 1.00 53.47 243 ARG A N 1
ATOM 1871 C CA . ARG A 1 243 ? 6.851 -21.278 25.321 1.00 53.47 243 ARG A CA 1
ATOM 1872 C C . ARG A 1 243 ? 7.777 -22.489 25.218 1.00 53.47 243 ARG A C 1
ATOM 1874 O O . ARG A 1 243 ? 8.787 -22.506 25.908 1.00 53.47 243 ARG A O 1
ATOM 1881 N N . GLY A 1 244 ? 7.446 -23.466 24.375 1.00 65.00 244 GLY A N 1
ATOM 1882 C CA . GLY A 1 244 ? 8.279 -24.645 24.128 1.00 65.00 244 GLY A CA 1
ATOM 1883 C C . GLY A 1 244 ? 9.519 -24.374 23.271 1.00 65.00 244 GLY A C 1
ATOM 1884 O O . GLY A 1 244 ? 10.464 -25.139 23.349 1.00 65.00 244 GLY A O 1
ATOM 1885 N N . GLN A 1 245 ? 9.534 -23.294 22.484 1.00 55.62 245 GLN A N 1
ATOM 1886 C CA . GLN A 1 245 ? 10.689 -22.876 21.674 1.00 55.62 245 GLN A CA 1
ATOM 1887 C C . GLN A 1 245 ? 11.667 -21.938 22.407 1.00 55.62 245 GLN A C 1
ATOM 1889 O O . GLN A 1 245 ? 12.699 -21.577 21.847 1.00 55.62 245 GLN A O 1
ATOM 1894 N N . LEU A 1 246 ? 11.324 -21.507 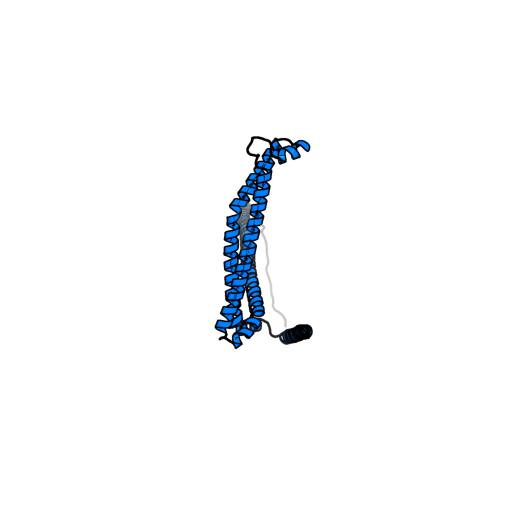23.627 1.00 52.91 246 LEU A N 1
ATOM 1895 C CA . LEU A 1 246 ? 12.144 -20.636 24.483 1.00 52.91 246 LEU A CA 1
ATOM 1896 C C . LEU A 1 246 ? 12.795 -21.386 25.664 1.00 52.91 246 LEU A C 1
ATOM 1898 O O . LEU A 1 246 ? 13.466 -20.753 26.480 1.00 52.91 246 LEU A O 1
ATOM 1902 N N . LEU A 1 247 ? 12.585 -22.703 25.753 1.00 48.84 247 LEU A N 1
ATOM 1903 C CA . LEU A 1 247 ? 13.319 -23.645 26.604 1.00 48.84 247 LEU A CA 1
ATOM 1904 C C . LEU A 1 247 ? 14.178 -24.542 25.711 1.00 48.84 247 LEU A C 1
ATOM 1906 O O . LEU A 1 247 ? 15.289 -24.894 26.161 1.00 48.84 247 LEU A O 1
#

Radius of gyration: 41.32 Å; chains: 1; bounding box: 137×37×76 Å

Sequence (247 aa):
MSTGAGTSTGTGSGPAERTTFEPAGRTSLEEEMRSAARWTRRRDIPLAILAWMALGVLALWGISHIAHSLLMLVIAALLAYAIAPAVRLLERFVPRLVAILLVYLVVLGGLSILLYFVITTTIEQIVSLAHYGQQMLTPRPGGSVTPLEEILNRFGISASQLSDLRQQLFSQLQNIATSALPIVTGVFEGILDIIIVMVLSIYLLIDGERAVRWLRRGVPTRQRARTRFLLDTVERVVGGYIRGQLL

Secondary structure (DSSP, 8-state):
-----------------------THHHHHHHHHHHHHHHHHHHHHHHHHHHHHHHHHHHHHHHHHHHHHHHHHHHHHHHHHHHHHHHHHHTTTS-HHHHHHHHHHHHHHHHHHHHHHHHHHHHHHHHHHHHHHHHHHSPPTTS---HHHHHHHTTT--HHHHHHHHHHHHHHHHHHHHTHHHHHHHHHHHHHHHHHHHHHHHHHHHSHHHHHHHHHHHS-TTSHHHHHHHHHHHHHHHHHHHHHT--

Foldseek 3Di:
DDDDDDDDDDDDDDDDDDPPPPPPVVVVVVVVVVVVVVVVVVVVVVVVVVVVVVVVVVVVVVVVVVVVVVVLLVLLQVVLVVCLVQLVVCCVPDPSVVSLVVSLCVVVVVVVVVVVVVVVVVLVVLVVVLVVLCQQLDDDPPPDDRPCCVVVVVVVDDPVVVVVVSVVSVVVSVVSVVVVVCVVVVVVVVVVSVVVSSVSSSVCNVCVVVVVVVVCVPDPPPCPVVVVVVVVVCCVVVVVVVVVVVD

pLDDT: mean 70.66, std 15.18, range [39.62, 94.06]